Protein AF-A0A7Y2H083-F1 (afdb_monomer_lite)

Secondary structure (DSSP, 8-state):
-EEETTEEE----HHHHHHHHHHH---HHHHHHHHT-SBHHHHHHHHHHS-TTT--HHHHHHHHTT--STTHHHHHHSTT-TGGGSTTHHHHHHHHHT-S-HHHHHHHHHHHHHHHH--STTS--HHHHHHHHHHHHHHGGGS-HHHHHHHHHHHHHHHTT-HHHHHHHHHHHHHH--B---TTS-SPPB-HHHHHTSHHHHHHHT-

Foldseek 3Di:
DDQFQNADEPPDDPVVLLVVLVVVAADQVLLVVLCPHSYPSSPLSSQARYALAPDDPVNVVVVLVVQTGDCSLLSNQADPTSLLVHPCLLVQLVVQCPDPDLSSLLSSLSSLLSLLPDPDPPRDDLVSLLVLLVVCLVPLVPDDLSSNVSSLSSLLSQLLRAVVSLVSSLVSLVVNAFRDDDPVPPDGTHRSNCSSPPPVNCVVHVD

Radius of gyration: 17.28 Å; chains: 1; bounding box: 43×43×46 Å

Structure (mmCIF, N/CA/C/O backbone):
data_AF-A0A7Y2H083-F1
#
_entry.id   AF-A0A7Y2H083-F1
#
loop_
_atom_site.group_PDB
_atom_site.id
_atom_site.type_symbol
_atom_site.label_atom_id
_atom_site.label_alt_id
_atom_site.label_comp_id
_atom_site.label_asym_id
_atom_site.label_entity_id
_atom_site.label_seq_id
_atom_site.pdbx_PDB_ins_code
_atom_site.Cartn_x
_atom_site.Cartn_y
_atom_site.Cartn_z
_atom_site.occupancy
_atom_site.B_iso_or_equiv
_atom_site.auth_seq_id
_atom_site.auth_comp_id
_atom_site.auth_asym_id
_atom_site.auth_atom_id
_atom_site.pdbx_PDB_model_num
ATOM 1 N N . ALA A 1 1 ? 12.682 -22.091 -12.312 1.00 52.06 1 ALA A N 1
ATOM 2 C CA . ALA A 1 1 ? 11.874 -20.860 -12.257 1.00 52.06 1 ALA A CA 1
ATOM 3 C C . ALA A 1 1 ? 10.420 -21.269 -12.112 1.00 52.06 1 ALA A C 1
ATOM 5 O O . ALA A 1 1 ? 9.920 -21.982 -12.976 1.00 52.06 1 ALA A O 1
ATOM 6 N N . GLU A 1 2 ? 9.774 -20.899 -11.012 1.00 50.75 2 GLU A N 1
ATOM 7 C CA . GLU A 1 2 ? 8.329 -21.089 -10.845 1.00 50.75 2 GLU A CA 1
ATOM 8 C C . GLU A 1 2 ? 7.586 -20.007 -11.639 1.00 50.75 2 GLU A C 1
ATOM 10 O O . GLU A 1 2 ? 8.061 -18.872 -11.730 1.00 50.75 2 GLU A O 1
ATOM 15 N N . LYS A 1 3 ? 6.448 -20.362 -12.249 1.00 49.84 3 LYS A N 1
ATOM 16 C CA . LYS A 1 3 ? 5.589 -19.408 -12.959 1.00 49.84 3 LYS A CA 1
ATOM 17 C C . LYS A 1 3 ? 4.655 -18.749 -11.951 1.00 49.84 3 LYS A C 1
ATOM 19 O O . LYS A 1 3 ? 3.625 -19.314 -11.602 1.00 49.84 3 LYS A O 1
ATOM 24 N N . SER A 1 4 ? 4.998 -17.548 -11.504 1.00 57.41 4 SER A N 1
ATOM 25 C CA . SER A 1 4 ? 4.105 -16.726 -10.687 1.00 57.41 4 SER A CA 1
ATOM 26 C C . SER A 1 4 ? 3.358 -15.766 -11.606 1.00 57.41 4 SER A C 1
ATOM 28 O O . SER A 1 4 ? 3.961 -14.843 -12.145 1.00 57.41 4 SER A O 1
ATOM 30 N N . GLY A 1 5 ? 2.075 -16.027 -11.874 1.00 66.06 5 GLY A N 1
ATOM 31 C CA . GLY A 1 5 ? 1.263 -15.169 -12.752 1.00 66.06 5 GLY A CA 1
ATOM 32 C C . GLY A 1 5 ? 1.817 -14.993 -14.175 1.00 66.06 5 GLY A C 1
ATOM 33 O O . GLY A 1 5 ? 1.575 -13.967 -14.794 1.00 66.06 5 GLY A O 1
ATOM 34 N N . GLY A 1 6 ? 2.587 -15.966 -14.678 1.00 81.19 6 GLY A N 1
ATOM 35 C CA . GLY A 1 6 ? 3.221 -15.912 -16.003 1.00 81.19 6 GLY A CA 1
ATOM 36 C C . GLY A 1 6 ? 4.659 -15.377 -16.026 1.00 81.19 6 GLY A C 1
ATOM 37 O O . GLY A 1 6 ? 5.315 -15.503 -17.055 1.00 81.19 6 GLY A O 1
ATOM 38 N N . LEU A 1 7 ? 5.185 -14.866 -14.907 1.00 89.38 7 LEU A N 1
ATOM 39 C CA . LEU A 1 7 ? 6.564 -14.374 -14.798 1.00 89.38 7 LEU A CA 1
ATOM 40 C C . LEU A 1 7 ? 7.539 -15.478 -14.376 1.00 89.38 7 LEU A C 1
ATOM 42 O O . LEU A 1 7 ? 7.196 -16.358 -13.579 1.00 89.38 7 LEU A O 1
ATOM 46 N N . ARG A 1 8 ? 8.785 -15.399 -14.860 1.00 92.19 8 ARG A N 1
ATOM 47 C CA . ARG A 1 8 ? 9.905 -16.198 -14.345 1.00 92.19 8 ARG A CA 1
ATOM 48 C C . ARG A 1 8 ? 10.346 -15.627 -12.998 1.00 92.19 8 ARG A C 1
ATOM 50 O O . ARG A 1 8 ? 10.582 -14.430 -12.890 1.00 92.19 8 ARG A O 1
ATOM 57 N N . SER A 1 9 ? 10.499 -16.473 -11.982 1.00 92.75 9 SER A N 1
ATOM 58 C CA . SER A 1 9 ? 11.045 -16.061 -10.680 1.00 92.75 9 SER A CA 1
ATOM 59 C C . SER A 1 9 ? 12.254 -16.899 -10.267 1.00 92.75 9 SER A C 1
ATOM 61 O O . SER A 1 9 ? 12.323 -18.106 -10.538 1.00 92.75 9 SER A O 1
ATOM 63 N N . TYR A 1 10 ? 13.197 -16.232 -9.597 1.00 93.31 10 TYR A N 1
ATOM 64 C CA . TYR A 1 10 ? 14.392 -16.816 -8.979 1.00 93.31 10 TYR A CA 1
ATOM 65 C C . TYR A 1 10 ? 14.279 -16.953 -7.450 1.00 93.31 10 TYR A C 1
ATOM 67 O O . TYR A 1 10 ? 15.239 -17.366 -6.803 1.00 93.31 10 TYR A O 1
ATOM 75 N N . GLY A 1 11 ? 13.130 -16.609 -6.856 1.00 91.81 11 GLY A N 1
ATOM 76 C CA . GLY A 1 11 ? 12.864 -16.807 -5.428 1.00 91.81 11 GLY A CA 1
ATOM 77 C C . GLY A 1 11 ? 13.654 -15.875 -4.503 1.00 91.81 11 GLY A C 1
ATOM 78 O O . GLY A 1 11 ? 13.945 -16.225 -3.357 1.00 91.81 11 GLY A O 1
ATOM 79 N N . ILE A 1 12 ? 14.041 -14.684 -4.974 1.00 94.12 12 ILE A N 1
ATOM 80 C CA . ILE A 1 12 ? 14.815 -13.738 -4.158 1.00 94.12 12 ILE A CA 1
ATOM 81 C C . ILE A 1 12 ? 13.863 -12.908 -3.292 1.00 94.12 12 ILE A C 1
ATOM 83 O O . ILE A 1 12 ? 13.061 -12.121 -3.787 1.00 94.12 12 ILE A O 1
ATOM 87 N N . GLY A 1 13 ? 13.990 -13.036 -1.970 1.00 93.12 13 GLY A N 1
ATOM 88 C CA . GLY A 1 13 ? 13.147 -12.302 -1.024 1.00 93.12 13 GLY A CA 1
ATOM 89 C C . GLY A 1 13 ? 13.305 -10.775 -1.091 1.00 93.12 13 GLY A C 1
ATOM 90 O O . GLY A 1 13 ? 14.408 -10.248 -1.282 1.00 93.12 13 GLY A O 1
ATOM 91 N N . LEU A 1 14 ? 12.204 -10.057 -0.829 1.00 93.81 14 LEU A N 1
ATOM 92 C CA . LEU A 1 14 ? 12.107 -8.591 -0.914 1.00 93.81 14 LEU A CA 1
ATOM 93 C C . LEU A 1 14 ? 13.187 -7.854 -0.105 1.00 93.81 14 LEU A C 1
ATOM 95 O O . LEU A 1 14 ? 13.684 -6.819 -0.540 1.00 93.81 14 LEU A O 1
ATOM 99 N N . THR A 1 15 ? 13.606 -8.387 1.047 1.00 95.00 15 THR A N 1
ATOM 100 C CA . THR A 1 15 ? 14.684 -7.798 1.862 1.00 95.00 15 THR A CA 1
ATOM 101 C C . THR A 1 15 ? 16.010 -7.715 1.099 1.00 95.00 15 THR A C 1
ATOM 103 O O . THR A 1 15 ? 16.682 -6.682 1.143 1.00 95.00 15 THR A O 1
ATOM 106 N N . LYS A 1 16 ? 16.377 -8.772 0.357 1.00 96.75 16 LYS A N 1
ATOM 107 C CA . LYS A 1 16 ? 17.594 -8.789 -0.471 1.00 96.75 16 LYS A CA 1
ATOM 108 C C . LYS A 1 16 ? 17.447 -7.851 -1.669 1.00 96.75 16 LYS A C 1
ATOM 110 O O . LYS A 1 16 ? 18.353 -7.061 -1.923 1.00 96.75 16 LYS A O 1
ATOM 115 N N . LEU A 1 17 ? 16.288 -7.870 -2.334 1.00 96.25 17 LEU A N 1
ATOM 116 C CA . LEU A 1 17 ? 15.994 -6.979 -3.463 1.00 96.25 17 LEU A CA 1
ATOM 117 C C . LEU A 1 17 ? 16.056 -5.503 -3.060 1.00 96.25 17 LEU A C 1
ATOM 119 O O . LEU A 1 17 ? 16.687 -4.714 -3.748 1.00 96.25 17 LEU A O 1
ATOM 123 N N . ARG A 1 18 ? 15.503 -5.126 -1.901 1.00 95.38 18 ARG A N 1
ATOM 124 C CA . ARG A 1 18 ? 15.607 -3.760 -1.361 1.00 95.38 18 ARG A CA 1
ATOM 125 C C . ARG A 1 18 ? 17.048 -3.351 -1.078 1.00 95.38 18 ARG A C 1
ATOM 127 O O . ARG A 1 18 ? 17.419 -2.211 -1.349 1.00 95.38 18 ARG A O 1
ATOM 134 N N . LYS A 1 19 ? 17.864 -4.254 -0.522 1.00 96.38 19 LYS A N 1
ATOM 135 C CA . LYS A 1 19 ? 19.290 -3.983 -0.280 1.00 96.38 19 LYS A CA 1
ATOM 136 C C . LYS A 1 19 ? 20.029 -3.730 -1.597 1.00 96.38 19 LYS A C 1
ATOM 138 O O . LYS A 1 19 ? 20.822 -2.798 -1.661 1.00 96.38 19 LYS A O 1
ATOM 143 N N . PHE A 1 20 ? 19.734 -4.514 -2.629 1.00 96.81 20 PHE A N 1
ATOM 144 C CA . PHE A 1 20 ? 20.319 -4.354 -3.958 1.00 96.81 20 PHE A CA 1
ATOM 145 C C . PHE A 1 20 ? 19.814 -3.096 -4.689 1.00 96.81 20 PHE A C 1
ATOM 147 O O . PHE A 1 20 ? 20.606 -2.310 -5.195 1.00 96.81 20 PHE A O 1
ATOM 154 N N . ALA A 1 21 ? 18.510 -2.817 -4.663 1.00 96.44 21 ALA A N 1
ATOM 155 C CA . ALA A 1 21 ? 17.941 -1.598 -5.242 1.00 96.44 21 ALA A CA 1
ATOM 156 C C . ALA A 1 21 ? 18.570 -0.325 -4.641 1.00 96.44 21 ALA A C 1
ATOM 158 O O . ALA A 1 21 ? 18.844 0.641 -5.350 1.00 96.44 21 ALA A O 1
ATOM 159 N N . LYS A 1 22 ? 18.903 -0.337 -3.342 1.00 95.31 22 LYS A N 1
ATOM 160 C CA . LYS A 1 22 ? 19.623 0.774 -2.697 1.00 95.31 22 LYS A CA 1
ATOM 161 C C . LYS A 1 22 ? 21.011 1.037 -3.290 1.00 95.31 22 LYS A C 1
ATOM 163 O O . LYS A 1 22 ? 21.413 2.197 -3.308 1.00 95.31 22 LYS A O 1
ATOM 168 N N . SER A 1 23 ? 21.738 0.017 -3.762 1.00 96.81 23 SER A N 1
ATOM 169 C CA . SER A 1 23 ? 23.040 0.236 -4.414 1.00 96.81 23 SER A CA 1
ATOM 170 C C . SER A 1 23 ? 22.906 0.807 -5.826 1.00 96.81 23 SER A C 1
ATOM 172 O O . SER A 1 23 ? 23.792 1.541 -6.249 1.00 96.81 23 SER A O 1
ATOM 174 N N . ILE A 1 24 ? 21.797 0.526 -6.520 1.00 96.31 24 ILE A N 1
ATOM 175 C CA . ILE A 1 24 ? 21.464 1.120 -7.828 1.00 96.31 24 ILE A CA 1
ATOM 176 C C . ILE A 1 24 ? 21.088 2.602 -7.678 1.00 96.31 24 ILE A C 1
ATOM 178 O O . ILE A 1 24 ? 21.441 3.421 -8.521 1.00 96.31 24 ILE A O 1
ATOM 182 N N . LYS A 1 25 ? 20.432 2.956 -6.563 1.00 94.25 25 LYS A N 1
ATOM 183 C CA . LYS A 1 25 ? 19.795 4.263 -6.329 1.00 94.25 25 LYS A CA 1
ATOM 184 C C . LYS A 1 25 ? 18.636 4.487 -7.307 1.00 94.25 25 LYS A C 1
ATOM 186 O O . LYS A 1 25 ? 18.013 3.536 -7.762 1.00 94.25 25 LYS A O 1
ATOM 191 N N . ARG A 1 26 ? 18.276 5.751 -7.524 1.00 96.75 26 ARG A N 1
ATOM 192 C CA . ARG A 1 26 ? 17.144 6.150 -8.349 1.00 96.75 26 ARG A CA 1
ATOM 193 C C . ARG A 1 26 ? 17.568 6.302 -9.804 1.00 96.75 26 ARG A C 1
ATOM 195 O O . ARG A 1 26 ? 18.438 7.121 -10.085 1.00 96.75 26 ARG A O 1
ATOM 202 N N . ASP A 1 27 ? 16.910 5.573 -10.694 1.00 97.75 27 ASP A N 1
ATOM 203 C CA . ASP A 1 27 ? 17.120 5.615 -12.136 1.00 97.75 27 ASP A CA 1
ATOM 204 C C . ASP A 1 27 ? 15.809 5.280 -12.868 1.00 97.75 27 ASP A C 1
ATOM 206 O O . ASP A 1 27 ? 15.392 4.124 -12.967 1.00 97.75 27 ASP A O 1
ATOM 210 N N . ALA A 1 28 ? 15.147 6.317 -13.390 1.00 96.88 28 ALA A N 1
ATOM 211 C CA . ALA A 1 28 ? 13.882 6.173 -14.106 1.00 96.88 28 ALA A CA 1
ATOM 212 C C . ALA A 1 28 ? 14.034 5.449 -15.452 1.00 96.88 28 ALA A C 1
ATOM 214 O O . ALA A 1 28 ? 13.084 4.810 -15.903 1.00 96.88 28 ALA A O 1
ATOM 215 N N . LYS A 1 29 ? 15.196 5.559 -16.115 1.00 97.25 29 LYS A N 1
ATOM 216 C CA . LYS A 1 29 ? 15.440 4.856 -17.380 1.00 97.25 29 LYS A CA 1
ATOM 217 C C . LYS A 1 29 ? 15.595 3.369 -17.109 1.00 97.25 29 LYS A C 1
ATOM 219 O O . LYS A 1 29 ? 14.878 2.579 -17.711 1.00 97.25 29 LYS A O 1
ATOM 224 N N . LEU A 1 30 ? 16.457 3.014 -16.162 1.00 98.00 30 LEU A N 1
ATOM 225 C CA . LEU A 1 30 ? 16.644 1.627 -15.759 1.00 98.00 30 LEU A CA 1
ATOM 226 C C . LEU A 1 30 ? 15.340 1.010 -15.250 1.00 98.00 30 LEU A C 1
ATOM 228 O O . LEU A 1 30 ? 15.041 -0.121 -15.604 1.00 98.00 30 LEU A O 1
ATOM 232 N N . ALA A 1 31 ? 14.542 1.735 -14.461 1.00 97.88 31 ALA A N 1
ATOM 233 C CA . ALA A 1 31 ? 13.250 1.226 -14.007 1.00 97.88 31 ALA A CA 1
ATOM 234 C C . ALA A 1 31 ? 12.340 0.826 -15.178 1.00 97.88 31 ALA A C 1
ATOM 236 O O . ALA A 1 31 ? 11.774 -0.262 -15.160 1.00 97.88 31 ALA A O 1
ATOM 237 N N . ARG A 1 32 ? 12.252 1.653 -16.230 1.00 96.25 32 ARG A N 1
ATOM 238 C CA . ARG A 1 32 ? 11.491 1.305 -17.442 1.00 96.25 32 ARG A CA 1
ATOM 239 C C . ARG A 1 32 ? 12.044 0.048 -18.109 1.00 96.25 32 ARG A C 1
ATOM 241 O O . ARG A 1 32 ? 11.285 -0.888 -18.323 1.00 96.25 32 ARG A O 1
ATOM 248 N N . ASP A 1 33 ? 13.357 0.000 -18.328 1.00 97.38 33 ASP A N 1
ATOM 249 C CA . ASP A 1 33 ? 14.013 -1.143 -18.972 1.00 97.38 33 ASP A CA 1
ATOM 250 C C . ASP A 1 33 ? 13.802 -2.447 -18.161 1.00 97.38 33 ASP A C 1
ATOM 252 O O . ASP A 1 33 ? 13.595 -3.521 -18.723 1.00 97.38 33 ASP A O 1
ATOM 256 N N . LEU A 1 34 ? 13.810 -2.367 -16.823 1.00 97.50 34 LEU A N 1
ATOM 257 C CA . LEU A 1 34 ? 13.560 -3.503 -15.929 1.00 97.50 34 LEU A CA 1
ATOM 258 C C . LEU A 1 34 ? 12.085 -3.915 -15.874 1.00 97.50 34 LEU A C 1
ATOM 260 O O . LEU A 1 34 ? 11.795 -5.097 -15.671 1.00 97.50 34 LEU A O 1
ATOM 264 N N . TRP A 1 35 ? 11.154 -2.970 -16.019 1.00 96.88 35 TRP A N 1
ATOM 265 C CA . TRP A 1 35 ? 9.723 -3.262 -16.003 1.00 96.88 35 TRP A CA 1
ATOM 266 C C . TRP A 1 35 ? 9.307 -4.149 -17.176 1.00 96.88 35 TRP A C 1
ATOM 268 O O . TRP A 1 35 ? 8.459 -5.019 -16.994 1.00 96.88 35 TRP A O 1
ATOM 278 N N . ASP A 1 36 ? 9.937 -3.992 -18.339 1.00 94.81 36 ASP A N 1
ATOM 279 C CA . ASP A 1 36 ? 9.642 -4.785 -19.540 1.00 94.81 36 ASP A CA 1
ATOM 280 C C . ASP A 1 36 ? 10.170 -6.229 -19.460 1.00 94.81 36 ASP A C 1
ATOM 282 O O . ASP A 1 36 ? 9.862 -7.068 -20.307 1.00 94.81 36 ASP A O 1
ATOM 286 N N . SER A 1 37 ? 10.931 -6.559 -18.413 1.00 94.25 37 SER A N 1
ATOM 287 C CA . SER A 1 37 ? 11.397 -7.918 -18.160 1.00 94.25 37 SER A CA 1
ATOM 288 C C . SER A 1 37 ? 10.247 -8.870 -17.806 1.00 94.25 37 SER A C 1
ATOM 290 O O . SER A 1 37 ? 9.323 -8.537 -17.061 1.00 94.25 37 SER A O 1
ATOM 292 N N . ASP A 1 38 ? 10.367 -10.119 -18.255 1.00 92.44 38 ASP A N 1
ATOM 293 C CA . ASP A 1 38 ? 9.519 -11.242 -17.846 1.00 92.44 38 ASP A CA 1
ATOM 294 C C . ASP A 1 38 ? 9.965 -11.881 -16.513 1.00 92.44 38 ASP A C 1
ATOM 296 O O . ASP A 1 38 ? 9.430 -12.914 -16.102 1.00 92.44 38 ASP A O 1
ATOM 300 N N . VAL A 1 39 ? 10.948 -11.279 -15.828 1.00 94.12 39 VAL A N 1
ATOM 301 C CA . VAL A 1 39 ? 11.467 -11.729 -14.533 1.00 94.12 39 VAL A CA 1
ATOM 302 C C . VAL A 1 39 ? 10.817 -10.947 -13.388 1.00 94.12 39 VAL A C 1
ATOM 304 O O . VAL A 1 39 ? 10.945 -9.726 -13.294 1.00 94.12 39 VAL A O 1
ATOM 307 N N . TYR A 1 40 ? 10.180 -11.663 -12.458 1.00 94.44 40 TYR A N 1
ATOM 308 C CA . TYR A 1 40 ? 9.488 -11.094 -11.296 1.00 94.44 40 TYR A CA 1
ATOM 309 C C . TYR A 1 40 ? 10.393 -10.172 -10.469 1.00 94.44 40 TYR A C 1
ATOM 311 O O . TYR A 1 40 ? 10.023 -9.039 -10.164 1.00 94.44 40 TYR A O 1
ATOM 319 N N . GLU A 1 41 ? 11.609 -10.619 -10.146 1.00 95.19 41 GLU A N 1
ATOM 320 C CA . GLU A 1 41 ? 12.555 -9.824 -9.361 1.00 95.19 41 GLU A CA 1
ATOM 321 C C . GLU A 1 41 ? 12.965 -8.520 -10.067 1.00 95.19 41 GLU A C 1
ATOM 323 O O . GLU A 1 41 ? 13.201 -7.520 -9.388 1.00 95.19 41 GLU A O 1
ATOM 328 N N . MET A 1 42 ? 13.002 -8.496 -11.406 1.00 96.44 42 MET A N 1
ATOM 329 C CA . MET A 1 42 ? 13.323 -7.287 -12.178 1.00 96.44 42 MET A CA 1
ATOM 330 C C . MET A 1 42 ? 12.188 -6.270 -12.112 1.00 96.44 42 MET A C 1
ATOM 332 O O . MET A 1 42 ? 12.445 -5.098 -11.836 1.00 96.44 42 MET A O 1
ATOM 336 N N . LYS A 1 43 ? 10.930 -6.718 -12.226 1.00 96.06 43 LYS A N 1
ATOM 337 C CA . LYS A 1 43 ? 9.766 -5.849 -11.993 1.00 96.06 43 LYS A CA 1
ATOM 338 C C . LYS A 1 43 ? 9.756 -5.290 -10.570 1.00 96.06 43 LYS A C 1
ATOM 340 O O . LYS A 1 43 ? 9.514 -4.102 -10.387 1.00 96.06 43 LYS A O 1
ATOM 345 N N . ILE A 1 44 ? 10.096 -6.094 -9.559 1.00 96.50 44 ILE A N 1
ATOM 346 C CA . ILE A 1 44 ? 10.223 -5.598 -8.179 1.00 96.50 44 ILE A CA 1
ATOM 347 C C . ILE A 1 44 ? 11.321 -4.536 -8.064 1.00 96.50 44 ILE A C 1
ATOM 349 O O . ILE A 1 44 ? 11.087 -3.493 -7.459 1.00 96.50 44 ILE A O 1
ATOM 353 N N . ILE A 1 45 ? 12.506 -4.761 -8.642 1.00 97.44 45 ILE A N 1
ATOM 354 C CA . ILE A 1 45 ? 13.590 -3.768 -8.604 1.00 97.44 45 ILE A CA 1
ATOM 355 C C . ILE A 1 45 ? 13.167 -2.483 -9.319 1.00 97.44 45 ILE A C 1
ATOM 357 O O . ILE A 1 45 ? 13.382 -1.414 -8.753 1.00 97.44 45 ILE A O 1
ATOM 361 N N . SER A 1 46 ? 12.502 -2.574 -10.478 1.00 97.69 46 SER A N 1
ATOM 362 C CA . SER A 1 46 ? 11.931 -1.419 -11.188 1.00 97.69 46 SER A CA 1
ATOM 363 C C . SER A 1 46 ? 11.129 -0.520 -10.242 1.00 97.69 46 SER A C 1
ATOM 365 O O . SER A 1 46 ? 11.411 0.670 -10.123 1.00 97.69 46 SER A O 1
ATOM 367 N N . LEU A 1 47 ? 10.196 -1.099 -9.481 1.00 97.12 47 LEU A N 1
ATOM 368 C CA . LEU A 1 47 ? 9.335 -0.361 -8.545 1.00 97.12 47 LEU A CA 1
ATOM 369 C C . LEU A 1 47 ? 10.083 0.321 -7.395 1.00 97.12 47 LEU A C 1
ATOM 371 O O . LEU A 1 47 ? 9.559 1.254 -6.785 1.00 97.12 47 LEU A O 1
ATOM 375 N N . LEU A 1 48 ? 11.285 -0.157 -7.075 1.00 97.12 48 LEU A N 1
ATOM 376 C CA . LEU A 1 48 ? 12.112 0.350 -5.982 1.00 97.12 48 LEU A CA 1
ATOM 377 C C . LEU A 1 48 ? 13.124 1.412 -6.440 1.00 97.12 48 LEU A C 1
ATOM 379 O O . LEU A 1 48 ? 13.553 2.216 -5.610 1.00 97.12 48 LEU A O 1
ATOM 383 N N . VAL A 1 49 ? 13.523 1.400 -7.718 1.00 97.62 49 VAL A N 1
ATOM 384 C CA . VAL A 1 49 ? 14.560 2.294 -8.272 1.00 97.62 49 VAL A CA 1
ATOM 385 C C . VAL A 1 49 ? 13.996 3.425 -9.131 1.00 97.62 49 VAL A C 1
ATOM 387 O O . VAL A 1 49 ? 14.727 4.352 -9.458 1.00 97.62 49 VAL A O 1
ATOM 390 N N . ASP A 1 50 ? 12.714 3.403 -9.486 1.00 97.69 50 ASP A N 1
ATOM 391 C CA . ASP A 1 50 ? 12.123 4.454 -10.321 1.00 97.69 50 ASP A CA 1
ATOM 392 C C . ASP A 1 50 ? 12.105 5.838 -9.626 1.00 97.69 50 ASP A C 1
ATOM 394 O O . ASP A 1 50 ? 12.277 5.968 -8.406 1.00 97.69 50 ASP A O 1
ATOM 398 N N . ASP A 1 51 ? 11.887 6.904 -10.396 1.00 97.25 51 ASP A N 1
ATOM 399 C CA . ASP A 1 51 ? 11.835 8.274 -9.890 1.00 97.25 51 ASP A CA 1
ATOM 400 C C . ASP A 1 51 ? 10.391 8.767 -9.699 1.00 97.25 51 ASP A C 1
ATOM 402 O O . ASP A 1 51 ? 9.686 8.984 -10.686 1.00 97.25 51 ASP A O 1
ATOM 406 N N . PRO A 1 52 ? 9.945 9.041 -8.456 1.00 96.56 52 PRO A N 1
ATOM 407 C CA . PRO A 1 52 ? 8.597 9.542 -8.204 1.00 96.56 52 PRO A CA 1
ATOM 408 C C . PRO A 1 52 ? 8.323 10.914 -8.827 1.00 96.56 52 PRO A C 1
ATOM 410 O O . PRO A 1 52 ? 7.159 11.270 -8.981 1.00 96.56 52 PRO A O 1
ATOM 413 N N . LYS A 1 53 ? 9.357 11.697 -9.167 1.00 96.12 53 LYS A N 1
ATOM 414 C CA . LYS A 1 53 ? 9.194 13.014 -9.802 1.00 96.12 53 LYS A CA 1
ATOM 415 C C . LYS A 1 53 ? 8.876 12.926 -11.292 1.00 96.12 53 LYS A C 1
ATOM 417 O O . LYS A 1 53 ? 8.288 13.857 -11.825 1.00 96.12 53 LYS A O 1
ATOM 422 N N . THR A 1 54 ? 9.297 11.848 -11.953 1.00 96.81 54 THR A N 1
ATOM 423 C CA . THR A 1 54 ? 9.083 11.643 -13.396 1.00 96.81 54 THR A CA 1
ATOM 424 C C . THR A 1 54 ? 8.086 10.524 -13.688 1.00 96.81 54 THR A C 1
ATOM 426 O O . THR A 1 54 ? 7.690 10.336 -14.834 1.00 96.81 54 THR A O 1
ATOM 429 N N . PHE A 1 55 ? 7.652 9.789 -12.660 1.00 97.31 55 PHE A N 1
ATOM 430 C CA . PHE A 1 55 ? 6.539 8.856 -12.762 1.00 97.31 55 PHE A CA 1
ATOM 431 C C . PHE A 1 55 ? 5.258 9.597 -13.115 1.00 97.31 55 PHE A C 1
ATOM 433 O O . PHE A 1 55 ? 5.003 10.657 -12.562 1.00 97.31 55 PHE A O 1
ATOM 440 N N . THR A 1 56 ? 4.466 9.038 -14.028 1.00 97.56 56 THR A N 1
ATOM 441 C CA . THR A 1 56 ? 3.221 9.650 -14.500 1.00 97.56 56 THR A CA 1
ATOM 442 C C . THR A 1 56 ? 2.018 8.767 -14.192 1.00 97.56 56 THR A C 1
ATOM 444 O O . THR A 1 56 ? 2.155 7.566 -13.930 1.00 97.56 56 THR A O 1
ATOM 447 N N . ILE A 1 57 ? 0.828 9.363 -14.230 1.00 97.56 57 ILE A N 1
ATOM 448 C CA . ILE A 1 57 ? -0.435 8.647 -14.035 1.00 97.56 57 ILE A CA 1
ATOM 449 C C . ILE A 1 57 ? -0.650 7.630 -15.160 1.00 97.56 57 ILE A C 1
ATOM 451 O O . ILE A 1 57 ? -1.051 6.506 -14.887 1.00 97.56 57 ILE A O 1
ATOM 455 N N . GLU A 1 58 ? -0.317 7.968 -16.405 1.00 97.69 58 GLU A N 1
ATOM 456 C CA . GLU A 1 58 ? -0.452 7.071 -17.562 1.00 97.69 58 GLU A CA 1
ATOM 457 C C . GLU A 1 58 ? 0.405 5.816 -17.376 1.00 97.69 58 GLU A C 1
ATOM 459 O O . GLU A 1 58 ? -0.030 4.700 -17.670 1.00 97.69 58 GLU A O 1
ATOM 464 N N . ARG A 1 59 ? 1.611 5.984 -16.815 1.00 96.12 59 ARG A N 1
ATOM 465 C CA . ARG A 1 59 ? 2.465 4.853 -16.459 1.00 96.12 59 ARG A CA 1
ATOM 466 C C . ARG A 1 59 ? 1.849 4.030 -15.332 1.00 96.12 59 ARG A C 1
ATOM 468 O O . ARG A 1 59 ? 1.863 2.810 -15.426 1.00 96.12 59 ARG A O 1
ATOM 475 N N . ALA A 1 60 ? 1.280 4.659 -14.303 1.00 97.94 60 ALA A N 1
ATOM 476 C CA . ALA A 1 60 ? 0.596 3.934 -13.229 1.00 97.94 60 ALA A CA 1
ATOM 477 C C . ALA A 1 60 ? -0.587 3.109 -13.765 1.00 97.94 60 ALA A C 1
ATOM 479 O O . ALA A 1 60 ? -0.712 1.935 -13.427 1.00 97.94 60 ALA A O 1
ATOM 480 N N . GLU A 1 61 ? -1.407 3.700 -14.637 1.00 97.94 61 GLU A N 1
ATOM 481 C CA . GLU A 1 61 ? -2.551 3.038 -15.276 1.00 97.94 61 GLU A CA 1
ATOM 482 C C . GLU A 1 61 ? -2.126 1.919 -16.231 1.00 97.94 61 GLU A C 1
ATOM 484 O O . GLU A 1 61 ? -2.816 0.915 -16.343 1.00 97.94 61 GLU A O 1
ATOM 489 N N . THR A 1 62 ? -0.967 2.038 -16.880 1.00 96.69 62 THR A N 1
ATOM 490 C CA . THR A 1 62 ? -0.419 0.942 -17.693 1.00 96.69 62 THR A CA 1
ATOM 491 C C . THR A 1 62 ? 0.104 -0.193 -16.812 1.00 96.69 62 THR A C 1
ATOM 493 O O . THR A 1 62 ? -0.121 -1.366 -17.097 1.00 96.69 62 THR A O 1
ATOM 496 N N . GLN A 1 63 ? 0.819 0.136 -15.732 1.00 97.00 63 GLN A N 1
ATOM 497 C CA . GLN A 1 63 ? 1.458 -0.858 -14.871 1.00 97.00 63 GLN A CA 1
ATOM 498 C C . GLN A 1 63 ? 0.458 -1.620 -14.000 1.00 97.00 63 GLN A C 1
ATOM 500 O O . GLN A 1 63 ? 0.675 -2.806 -13.760 1.00 97.00 63 GLN A O 1
ATOM 505 N N . VAL A 1 64 ? -0.636 -0.981 -13.562 1.00 96.88 64 VAL A N 1
ATOM 506 C CA . VAL A 1 64 ? -1.656 -1.632 -12.722 1.00 96.88 64 VAL A CA 1
ATOM 507 C C . VAL A 1 64 ? -2.337 -2.807 -13.434 1.00 96.88 64 VAL A C 1
ATOM 509 O O . VAL A 1 64 ? -2.657 -3.805 -12.794 1.00 96.88 64 VAL A O 1
ATOM 512 N N . GLU A 1 65 ? -2.444 -2.749 -14.765 1.00 94.75 65 GLU A N 1
ATOM 513 C CA . GLU A 1 65 ? -2.965 -3.842 -15.601 1.00 94.75 65 GLU A CA 1
ATOM 514 C C . GLU A 1 65 ? -2.024 -5.050 -15.682 1.00 94.75 65 GLU A C 1
ATOM 516 O O . GLU A 1 65 ? -2.432 -6.126 -16.101 1.00 94.75 65 GLU A O 1
ATOM 521 N N . GLN A 1 66 ? -0.756 -4.891 -15.290 1.00 93.75 66 GLN A N 1
ATOM 522 C CA . GLN A 1 66 ? 0.298 -5.897 -15.455 1.00 93.75 66 GLN A CA 1
ATOM 523 C C . GLN A 1 66 ? 0.723 -6.541 -14.128 1.00 93.75 66 GLN A C 1
ATOM 525 O O . GLN A 1 66 ? 1.745 -7.230 -14.063 1.00 93.75 66 GLN A O 1
ATOM 530 N N . LEU A 1 67 ? -0.031 -6.312 -13.049 1.00 92.19 67 LEU A N 1
ATOM 531 C CA . LEU A 1 67 ? 0.278 -6.794 -11.698 1.00 92.19 67 LEU A CA 1
ATOM 532 C C . LEU A 1 67 ? -0.106 -8.267 -11.512 1.00 92.19 67 LEU A C 1
ATOM 534 O O . LEU A 1 67 ? -0.828 -8.639 -10.588 1.00 92.19 67 LEU A O 1
ATOM 538 N N . HIS A 1 68 ? 0.382 -9.125 -12.403 1.00 80.12 68 HIS A N 1
ATOM 539 C CA . HIS A 1 68 ? 0.141 -10.558 -12.345 1.00 80.12 68 HIS A CA 1
ATOM 540 C C . HIS A 1 68 ? 1.253 -11.257 -11.554 1.00 80.12 68 HIS A C 1
ATOM 542 O O . HIS A 1 68 ? 2.434 -11.143 -11.876 1.00 80.12 68 HIS A O 1
ATOM 548 N N . GLY A 1 69 ? 0.861 -12.027 -10.537 1.00 73.12 69 GLY A N 1
ATOM 549 C CA . GLY A 1 69 ? 1.756 -12.940 -9.825 1.00 73.12 69 GLY A CA 1
ATOM 550 C C . GLY A 1 69 ? 2.350 -12.403 -8.520 1.00 73.12 69 GLY A C 1
ATOM 551 O O . GLY A 1 69 ? 2.784 -11.256 -8.400 1.00 73.12 69 GLY A O 1
ATOM 552 N N . GLY A 1 70 ? 2.421 -13.300 -7.535 1.00 81.31 70 GLY A N 1
ATOM 553 C CA . GLY A 1 70 ? 3.111 -13.092 -6.266 1.00 81.31 70 GLY A CA 1
ATOM 554 C C . GLY A 1 70 ? 2.614 -11.862 -5.511 1.00 81.31 70 GLY A C 1
ATOM 555 O O . GLY A 1 70 ? 1.419 -11.600 -5.434 1.00 81.31 70 GLY A O 1
ATOM 556 N N . TYR A 1 71 ? 3.560 -11.099 -4.967 1.00 88.00 71 TYR A N 1
ATOM 557 C CA . TYR A 1 71 ? 3.302 -9.871 -4.213 1.00 88.00 71 TYR A CA 1
ATOM 558 C C . TYR A 1 71 ? 3.585 -8.611 -5.043 1.00 88.00 71 TYR A C 1
ATOM 560 O O . TYR A 1 71 ? 3.823 -7.547 -4.471 1.00 88.00 71 TYR A O 1
ATOM 568 N N . LEU A 1 72 ? 3.584 -8.705 -6.381 1.00 92.75 72 LEU A N 1
ATOM 569 C CA . LEU A 1 72 ? 3.920 -7.570 -7.246 1.00 92.75 72 LEU A CA 1
ATOM 570 C C . LEU A 1 72 ? 2.964 -6.393 -7.019 1.00 92.75 72 LEU A C 1
ATOM 572 O O . LEU A 1 72 ? 3.413 -5.268 -6.826 1.00 92.75 72 LEU A O 1
ATOM 576 N N . GLU A 1 73 ? 1.662 -6.673 -6.935 1.00 94.50 73 GLU A N 1
ATOM 577 C CA . GLU A 1 73 ? 0.630 -5.680 -6.615 1.00 94.50 73 GLU A CA 1
ATOM 578 C C . GLU A 1 73 ? 0.860 -5.000 -5.257 1.00 94.50 73 GLU A C 1
ATOM 580 O O . GLU A 1 73 ? 0.768 -3.774 -5.125 1.00 94.50 73 GLU A O 1
ATOM 585 N N . HIS A 1 74 ? 1.201 -5.801 -4.245 1.00 93.56 74 HIS A N 1
ATOM 586 C CA . HIS A 1 74 ? 1.479 -5.300 -2.908 1.00 93.56 74 HIS A CA 1
ATOM 587 C C . HIS A 1 74 ? 2.696 -4.373 -2.925 1.00 93.56 74 HIS A C 1
ATOM 589 O O . HIS A 1 74 ? 2.633 -3.277 -2.378 1.00 93.56 74 HIS A O 1
ATOM 595 N N . VAL A 1 75 ? 3.790 -4.756 -3.589 1.00 95.62 75 VAL A N 1
ATOM 596 C CA . VAL A 1 75 ? 4.989 -3.910 -3.673 1.00 95.62 75 VAL A CA 1
ATOM 597 C C . VAL A 1 75 ? 4.741 -2.658 -4.513 1.00 95.62 75 VAL A C 1
ATOM 599 O O . VAL A 1 75 ? 5.231 -1.600 -4.144 1.00 95.62 75 VAL A O 1
ATOM 602 N N . PHE A 1 76 ? 3.959 -2.744 -5.590 1.00 97.44 76 PHE A N 1
ATOM 603 C CA . PHE A 1 76 ? 3.614 -1.603 -6.444 1.00 97.44 76 PHE A CA 1
ATOM 604 C C . PHE A 1 76 ? 2.892 -0.488 -5.686 1.00 97.44 76 PHE A C 1
ATOM 606 O O . PHE A 1 76 ? 3.205 0.688 -5.862 1.00 97.44 76 PHE A O 1
ATOM 613 N N . SER A 1 77 ? 1.948 -0.862 -4.826 1.00 96.19 77 SER A N 1
ATOM 614 C CA . SER A 1 77 ? 1.078 0.080 -4.116 1.00 96.19 77 SER A CA 1
ATOM 615 C C . SER A 1 77 ? 1.488 0.362 -2.669 1.00 96.19 77 SER A C 1
ATOM 617 O O . SER A 1 77 ? 0.915 1.242 -2.036 1.00 96.19 77 SER A O 1
ATOM 619 N N . THR A 1 78 ? 2.468 -0.362 -2.126 1.00 93.19 78 THR A N 1
ATOM 620 C CA . THR A 1 78 ? 2.917 -0.202 -0.735 1.00 93.19 78 THR A CA 1
ATOM 621 C C . THR A 1 78 ? 4.445 -0.199 -0.639 1.00 93.19 78 THR A C 1
ATOM 623 O O . THR A 1 78 ? 5.148 0.209 -1.563 1.00 93.19 78 THR A O 1
ATOM 626 N N . CYS A 1 79 ? 4.993 -0.675 0.480 1.00 92.12 79 CYS A N 1
ATOM 627 C CA . CYS A 1 79 ? 6.387 -1.063 0.604 1.00 92.12 79 CYS A CA 1
ATOM 628 C C . CYS A 1 79 ? 7.391 0.077 0.395 1.00 92.12 79 CYS A C 1
ATOM 630 O O . CYS A 1 79 ? 8.561 -0.212 0.122 1.00 92.12 79 CYS A O 1
ATOM 632 N N . ASP A 1 80 ? 6.962 1.329 0.580 1.00 88.69 80 ASP A N 1
ATOM 633 C CA . ASP A 1 80 ? 7.759 2.526 0.299 1.00 88.69 80 ASP A CA 1
ATOM 634 C C . ASP A 1 80 ? 8.287 2.554 -1.160 1.00 88.69 80 ASP A C 1
ATOM 636 O O . ASP A 1 80 ? 9.366 3.086 -1.443 1.00 88.69 80 ASP A O 1
ATOM 640 N N . ALA A 1 81 ? 7.551 1.938 -2.094 1.00 93.69 81 ALA A N 1
ATOM 641 C CA . ALA A 1 81 ? 7.878 1.918 -3.518 1.00 93.69 81 ALA A CA 1
ATOM 642 C C . ALA A 1 81 ? 7.648 3.285 -4.182 1.00 93.69 81 ALA A C 1
ATOM 644 O O . ALA A 1 81 ? 7.095 4.214 -3.584 1.00 93.69 81 ALA A O 1
ATOM 645 N N . THR A 1 82 ? 8.098 3.429 -5.430 1.00 96.88 82 THR A N 1
ATOM 646 C CA . THR A 1 82 ? 8.105 4.723 -6.121 1.00 96.88 82 THR A CA 1
ATOM 647 C C . THR A 1 82 ? 6.721 5.349 -6.245 1.00 96.88 82 THR A C 1
ATOM 649 O O . THR A 1 82 ? 6.588 6.546 -5.989 1.00 96.88 82 THR A O 1
ATOM 652 N N . LEU A 1 83 ? 5.687 4.566 -6.567 1.00 97.75 83 LEU A N 1
ATOM 653 C CA . LEU A 1 83 ? 4.336 5.092 -6.773 1.00 97.75 83 LEU A CA 1
ATOM 654 C C . LEU A 1 83 ? 3.792 5.823 -5.536 1.00 97.75 83 LEU A C 1
ATOM 656 O O . LEU A 1 83 ? 3.259 6.925 -5.652 1.00 97.75 83 LEU A O 1
ATOM 660 N N . ALA A 1 84 ? 4.018 5.266 -4.345 1.00 96.50 84 ALA A N 1
ATOM 661 C CA . ALA A 1 84 ? 3.595 5.849 -3.072 1.00 96.50 84 ALA A CA 1
ATOM 662 C C . ALA A 1 84 ? 4.252 7.210 -2.755 1.00 96.50 84 ALA A C 1
ATOM 664 O O . ALA A 1 84 ? 3.793 7.953 -1.889 1.00 96.50 84 ALA A O 1
ATOM 665 N N . LYS A 1 85 ? 5.343 7.546 -3.454 1.00 95.69 85 LYS A N 1
ATOM 666 C CA . LYS A 1 85 ? 6.122 8.779 -3.265 1.00 95.69 85 LYS A CA 1
ATOM 667 C C . LYS A 1 85 ? 5.817 9.851 -4.309 1.00 95.69 85 LYS A C 1
ATOM 669 O O . LYS A 1 85 ? 6.398 10.936 -4.229 1.00 95.69 85 LYS A O 1
A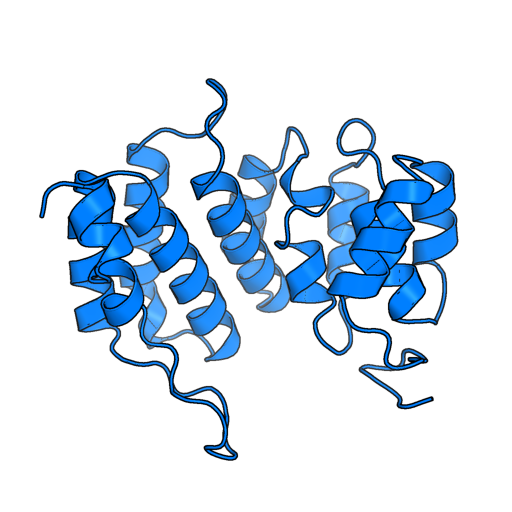TOM 674 N N . THR A 1 86 ? 4.964 9.548 -5.284 1.00 97.00 86 THR A N 1
ATOM 675 C CA . THR A 1 86 ? 4.594 10.468 -6.365 1.00 97.00 86 THR A CA 1
ATOM 676 C C . THR A 1 86 ? 3.776 11.656 -5.844 1.00 97.00 86 THR A C 1
ATOM 678 O O . THR A 1 86 ? 3.080 11.534 -4.833 1.00 97.00 86 THR A O 1
ATOM 681 N N . PRO A 1 87 ? 3.834 12.824 -6.510 1.00 96.00 87 PRO A N 1
ATOM 682 C CA . PRO A 1 87 ? 3.067 13.999 -6.092 1.00 96.00 87 PRO A CA 1
ATOM 683 C C . PRO A 1 87 ? 1.547 13.831 -6.260 1.00 96.00 87 PRO A C 1
ATOM 685 O O . PRO A 1 87 ? 0.789 14.487 -5.556 1.00 96.00 87 PRO A O 1
ATOM 688 N N . PHE A 1 88 ? 1.098 12.935 -7.145 1.00 97.00 88 PHE A N 1
ATOM 689 C CA . PHE A 1 88 ? -0.320 12.659 -7.420 1.00 97.00 88 PHE A CA 1
ATOM 690 C C . PHE A 1 88 ? -0.867 11.436 -6.664 1.00 97.00 88 PHE A C 1
ATOM 692 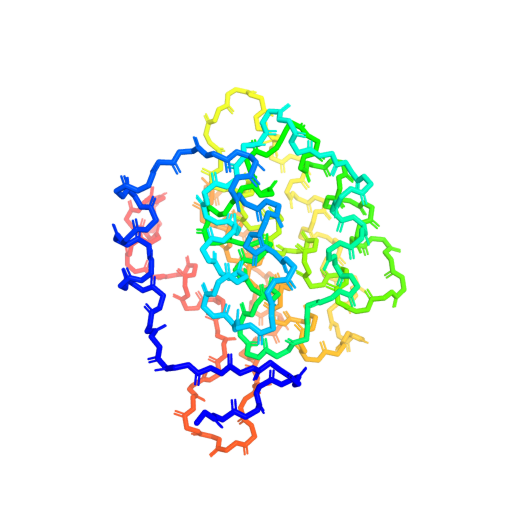O O . PHE A 1 88 ? -1.970 10.979 -6.953 1.00 97.00 88 PHE A O 1
ATOM 699 N N . VAL A 1 89 ? -0.121 10.885 -5.697 1.00 97.75 89 VAL A N 1
ATOM 700 C CA . VAL A 1 89 ? -0.495 9.634 -5.011 1.00 97.75 89 VAL A CA 1
ATOM 701 C C . VAL A 1 89 ? -1.889 9.687 -4.373 1.00 97.75 89 VAL A C 1
ATOM 703 O O . VAL A 1 89 ? -2.619 8.701 -4.417 1.00 97.75 89 VAL A O 1
ATOM 706 N N . VAL A 1 90 ? -2.281 10.841 -3.822 1.00 98.06 90 VAL A N 1
ATOM 707 C CA . VAL A 1 90 ? -3.595 11.039 -3.188 1.00 98.06 90 VAL A CA 1
ATOM 708 C C . VAL A 1 90 ? -4.714 10.991 -4.229 1.00 98.06 90 VAL A C 1
ATOM 710 O O . VAL A 1 90 ? -5.689 10.269 -4.046 1.00 98.06 90 VAL A O 1
ATOM 713 N N . GLU A 1 91 ? -4.554 11.702 -5.349 1.00 97.94 91 GLU A N 1
ATOM 714 C CA . GLU A 1 91 ? -5.529 11.693 -6.448 1.00 97.94 91 GLU A CA 1
ATOM 715 C C . GLU A 1 91 ? -5.699 10.281 -7.025 1.00 97.94 91 GLU A C 1
ATOM 717 O O . GLU A 1 91 ? -6.818 9.810 -7.243 1.00 97.94 91 GLU A O 1
ATOM 722 N N . LEU A 1 92 ? -4.582 9.582 -7.235 1.00 98.56 92 LEU A N 1
ATOM 723 C CA . LEU A 1 92 ? -4.590 8.233 -7.783 1.00 98.56 92 LEU A CA 1
ATOM 724 C C . LEU A 1 92 ? -5.250 7.229 -6.832 1.00 98.56 92 LEU A C 1
ATOM 726 O O . LEU A 1 92 ? -6.025 6.387 -7.284 1.00 98.56 92 LEU A O 1
ATOM 730 N N . ALA A 1 93 ? -4.991 7.337 -5.524 1.00 98.56 93 ALA A N 1
ATOM 731 C CA . ALA A 1 93 ? -5.634 6.496 -4.522 1.00 98.56 93 ALA A CA 1
ATOM 732 C C . ALA A 1 93 ? -7.163 6.643 -4.575 1.00 98.56 93 ALA A C 1
ATOM 734 O O . ALA A 1 93 ? -7.866 5.638 -4.670 1.00 98.56 93 ALA A O 1
ATOM 735 N N . GLU A 1 94 ? -7.686 7.872 -4.610 1.00 98.50 94 GLU A N 1
ATOM 736 C CA . GLU A 1 94 ? -9.134 8.109 -4.711 1.00 98.50 94 GLU A CA 1
ATOM 737 C C . GLU A 1 94 ? -9.736 7.531 -5.992 1.00 98.50 94 GLU A C 1
ATOM 739 O O . GLU A 1 94 ? -10.762 6.838 -5.950 1.00 98.50 94 GLU A O 1
ATOM 744 N N . ARG A 1 95 ? -9.066 7.767 -7.127 1.00 98.38 95 ARG A N 1
ATOM 745 C CA . ARG A 1 95 ? -9.472 7.240 -8.434 1.00 9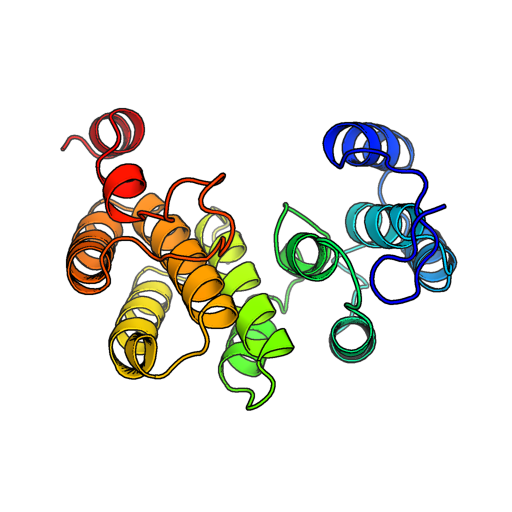8.38 95 ARG A CA 1
ATOM 746 C C . ARG A 1 95 ? -9.575 5.717 -8.405 1.00 98.38 95 ARG A C 1
ATOM 748 O O . ARG A 1 95 ? -10.582 5.150 -8.827 1.00 98.38 95 ARG A O 1
ATOM 755 N N . TRP A 1 96 ? -8.552 5.052 -7.882 1.00 98.56 96 TRP A N 1
ATOM 756 C CA . TRP A 1 96 ? -8.482 3.597 -7.846 1.00 98.56 96 TRP A CA 1
ATOM 757 C C . TRP A 1 96 ? -9.451 2.965 -6.853 1.00 98.56 96 TRP A C 1
ATOM 759 O O . TRP A 1 96 ? -10.074 1.960 -7.189 1.00 98.56 96 TRP A O 1
ATOM 769 N N . ILE A 1 97 ? -9.668 3.571 -5.683 1.00 98.31 97 ILE A N 1
ATOM 770 C CA . ILE A 1 97 ? -10.688 3.100 -4.732 1.00 98.31 97 ILE A CA 1
ATOM 771 C C . ILE A 1 97 ? -12.099 3.245 -5.336 1.00 98.31 97 ILE A C 1
ATOM 773 O O . ILE A 1 97 ? -12.988 2.441 -5.052 1.00 98.31 97 ILE A O 1
ATOM 777 N N . GLY A 1 98 ? -12.329 4.247 -6.192 1.00 97.25 98 GLY A N 1
ATOM 778 C CA . GLY A 1 98 ? -13.572 4.414 -6.959 1.00 97.25 98 GLY A CA 1
ATOM 779 C C . GLY A 1 98 ? -13.783 3.415 -8.100 1.00 97.25 98 GLY A C 1
ATOM 780 O O . GLY A 1 98 ? -14.880 3.364 -8.655 1.00 97.25 98 GLY A O 1
ATOM 781 N N . SER A 1 99 ? -12.773 2.621 -8.461 1.00 97.62 99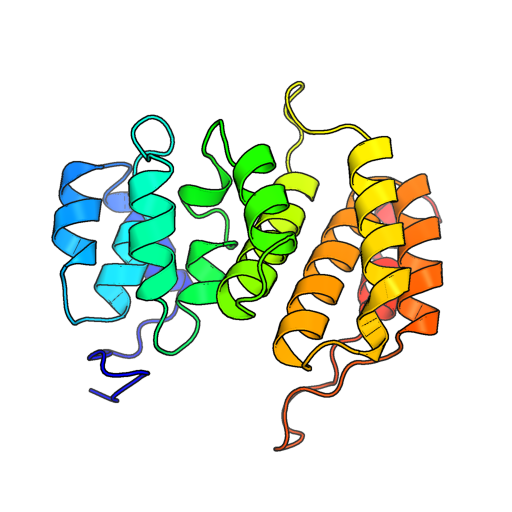 SER A N 1
ATOM 782 C CA . SER A 1 99 ? -12.844 1.730 -9.617 1.00 97.62 99 SER A CA 1
ATOM 783 C C . SER A 1 99 ? -13.691 0.477 -9.368 1.00 97.62 99 SER A C 1
ATOM 785 O O . SER A 1 99 ? -13.737 -0.081 -8.268 1.00 97.62 99 SER A O 1
ATOM 787 N N . LYS A 1 100 ? -14.313 -0.037 -10.436 1.00 96.25 100 LYS A N 1
ATOM 788 C CA . LYS A 1 100 ? -14.952 -1.365 -10.440 1.00 96.25 100 LYS A CA 1
ATOM 789 C C . LYS A 1 100 ? -13.929 -2.504 -10.448 1.00 96.25 100 LYS A C 1
ATOM 791 O O . LYS A 1 100 ? -14.261 -3.610 -10.027 1.00 96.25 100 LYS A O 1
ATOM 796 N N . ASP A 1 101 ? -12.696 -2.223 -10.855 1.00 96.00 101 ASP A N 1
ATOM 797 C CA . ASP A 1 101 ? -11.605 -3.191 -10.872 1.00 96.00 101 ASP A CA 1
ATOM 798 C C . ASP A 1 101 ? -11.078 -3.465 -9.445 1.00 96.00 101 ASP A C 1
ATOM 800 O O . ASP A 1 101 ? -10.612 -2.537 -8.770 1.00 96.00 101 ASP A O 1
ATOM 804 N N . PRO A 1 102 ? -11.136 -4.722 -8.960 1.00 95.38 102 PRO A N 1
ATOM 805 C CA . PRO A 1 102 ? -10.642 -5.078 -7.636 1.00 95.38 102 PRO A CA 1
ATOM 806 C C . PRO A 1 102 ? -9.125 -4.896 -7.472 1.00 95.38 102 PRO A C 1
ATOM 808 O O . PRO A 1 102 ? -8.706 -4.597 -6.357 1.00 95.38 102 PRO A O 1
ATOM 811 N N . VAL A 1 103 ? -8.306 -5.042 -8.524 1.00 95.88 103 VAL A N 1
ATOM 812 C CA . VAL A 1 103 ? -6.846 -4.814 -8.456 1.00 95.88 103 VAL A CA 1
ATOM 813 C C . VAL A 1 103 ? -6.583 -3.352 -8.124 1.00 95.88 103 VAL A C 1
ATOM 815 O O . VAL A 1 103 ? -5.917 -3.047 -7.135 1.00 95.88 103 VAL A O 1
ATOM 818 N N . ARG A 1 104 ? -7.197 -2.436 -8.883 1.00 97.94 104 ARG A N 1
ATOM 819 C CA . ARG A 1 104 ? -7.133 -0.999 -8.596 1.00 97.94 104 ARG A CA 1
ATOM 820 C C . ARG A 1 104 ? -7.613 -0.690 -7.186 1.00 97.94 104 ARG A C 1
ATOM 822 O O . ARG A 1 104 ? -6.888 -0.020 -6.462 1.00 97.94 104 ARG A O 1
ATOM 829 N N . ARG A 1 105 ? -8.763 -1.213 -6.738 1.00 97.88 105 ARG A N 1
ATOM 830 C CA . ARG A 1 105 ? -9.228 -0.957 -5.358 1.00 97.88 105 ARG A CA 1
ATOM 831 C C . ARG A 1 105 ? -8.210 -1.410 -4.311 1.00 97.88 105 ARG A C 1
ATOM 833 O O . ARG A 1 105 ? -7.936 -0.650 -3.383 1.00 97.88 105 ARG A O 1
ATOM 840 N N . ARG A 1 106 ? -7.609 -2.597 -4.470 1.00 97.81 106 ARG A N 1
ATOM 841 C CA . ARG A 1 106 ? -6.541 -3.073 -3.575 1.00 97.81 106 ARG A CA 1
ATOM 842 C C . ARG A 1 106 ? -5.341 -2.134 -3.577 1.00 97.81 106 ARG A C 1
ATOM 844 O O . ARG A 1 106 ? -4.914 -1.705 -2.506 1.00 97.81 106 ARG A O 1
ATOM 851 N N . CYS A 1 107 ? -4.852 -1.750 -4.756 1.00 98.38 107 CYS A N 1
ATOM 852 C CA . CYS A 1 107 ? -3.753 -0.798 -4.873 1.00 98.38 107 CYS A CA 1
ATOM 853 C C . CYS A 1 107 ? -4.095 0.561 -4.255 1.00 98.38 107 CYS A C 1
ATOM 855 O O . CYS A 1 107 ? -3.276 1.129 -3.545 1.00 98.38 107 CYS A O 1
ATOM 857 N N . GLY A 1 108 ? -5.306 1.073 -4.470 1.00 98.50 108 GLY A N 1
ATOM 858 C CA . GLY A 1 108 ? -5.762 2.341 -3.909 1.00 98.50 108 GLY A CA 1
ATOM 859 C C . GLY A 1 108 ? -5.735 2.339 -2.379 1.00 98.50 108 GLY A C 1
ATOM 860 O O . GLY A 1 108 ? -5.175 3.251 -1.774 1.00 98.50 108 GLY A O 1
ATOM 861 N N . TYR A 1 109 ? -6.235 1.277 -1.741 1.00 98.75 109 TYR A N 1
ATOM 862 C CA . TYR A 1 109 ? -6.115 1.122 -0.287 1.00 98.75 109 TYR A CA 1
ATOM 863 C C . TYR A 1 109 ? -4.664 0.904 0.176 1.00 98.75 109 TYR A C 1
ATOM 865 O O . TYR A 1 109 ? -4.273 1.425 1.222 1.00 98.75 109 TYR A O 1
ATOM 873 N N . GLY A 1 110 ? -3.835 0.222 -0.619 1.00 98.56 110 GLY A N 1
ATOM 874 C CA . GLY A 1 110 ? -2.388 0.148 -0.394 1.00 98.56 110 GLY A CA 1
ATOM 875 C C . GLY A 1 110 ? -1.724 1.531 -0.368 1.00 98.56 110 GLY A C 1
ATOM 876 O O . GLY A 1 110 ? -0.962 1.842 0.550 1.00 98.56 110 GLY A O 1
ATOM 877 N N . LEU A 1 111 ? -2.092 2.410 -1.302 1.00 98.69 111 LEU A N 1
ATOM 878 C CA . LEU A 1 111 ? -1.613 3.791 -1.323 1.00 98.69 111 LEU A CA 1
ATOM 879 C C . LEU A 1 111 ? -2.121 4.582 -0.113 1.00 98.69 111 LEU A C 1
ATOM 881 O O . LEU A 1 111 ? -1.342 5.320 0.481 1.00 98.69 111 LEU A O 1
ATOM 885 N N . VAL A 1 112 ? -3.375 4.397 0.321 1.00 98.75 112 VAL A N 1
ATOM 886 C CA . VAL A 1 112 ? -3.890 5.027 1.557 1.00 98.75 112 VAL A CA 1
ATOM 887 C C . VAL A 1 112 ? -3.069 4.618 2.783 1.00 98.75 112 VAL A C 1
ATOM 889 O O . VAL A 1 112 ? -2.766 5.473 3.619 1.00 98.75 112 VAL A O 1
ATOM 892 N N . TYR A 1 113 ? -2.652 3.352 2.879 1.00 98.62 113 TYR A N 1
ATOM 893 C CA . TYR A 1 113 ? -1.737 2.895 3.930 1.00 98.62 113 TYR A CA 1
ATOM 894 C C . TYR A 1 113 ? -0.380 3.619 3.882 1.00 98.62 113 TYR A C 1
ATOM 896 O O . TYR A 1 113 ? 0.164 3.997 4.920 1.00 98.62 113 TYR A O 1
ATOM 904 N N . GLU A 1 114 ? 0.190 3.846 2.697 1.00 98.06 114 GLU A N 1
ATOM 905 C CA . GLU A 1 114 ? 1.440 4.606 2.573 1.00 98.06 114 GLU A CA 1
ATOM 906 C C . GLU A 1 114 ? 1.253 6.090 2.915 1.00 98.06 114 GLU A C 1
ATOM 908 O O . GLU A 1 114 ? 2.037 6.656 3.680 1.00 98.06 114 GLU A O 1
ATOM 913 N N . ILE A 1 115 ? 0.167 6.698 2.433 1.00 98.19 115 ILE A N 1
ATOM 914 C CA . ILE A 1 115 ? -0.213 8.086 2.717 1.00 98.19 115 ILE A CA 1
ATOM 915 C C . ILE A 1 115 ? -0.404 8.300 4.227 1.00 98.19 115 ILE A C 1
ATOM 917 O O . ILE A 1 115 ? 0.017 9.326 4.763 1.00 98.19 115 ILE A O 1
ATOM 921 N N . SER A 1 116 ? -0.967 7.330 4.958 1.00 97.88 116 SER A N 1
ATOM 922 C CA . SER A 1 116 ? -1.182 7.458 6.407 1.00 97.88 116 SER A CA 1
ATOM 923 C C . SER A 1 116 ? 0.120 7.545 7.214 1.00 97.88 116 SER A C 1
ATOM 925 O O . SER A 1 116 ? 0.124 8.098 8.321 1.00 97.88 116 SER A O 1
ATOM 927 N N . LYS A 1 117 ? 1.234 7.046 6.661 1.00 96.12 117 LYS A N 1
ATOM 928 C CA . LYS A 1 117 ? 2.577 7.127 7.256 1.00 96.12 117 LYS A CA 1
ATOM 929 C C . LYS A 1 117 ? 3.298 8.433 6.926 1.00 96.12 117 LYS A C 1
ATOM 931 O O . LYS A 1 117 ? 4.291 8.747 7.587 1.00 96.12 117 LYS A O 1
ATOM 936 N N . ASP A 1 118 ? 2.821 9.191 5.941 1.00 94.25 118 ASP A N 1
ATOM 937 C CA . ASP A 1 118 ? 3.457 10.430 5.512 1.00 94.25 118 ASP A CA 1
ATOM 938 C C . ASP A 1 118 ? 3.305 11.536 6.566 1.00 94.25 118 ASP A C 1
ATOM 940 O O . ASP A 1 118 ? 2.202 11.873 7.002 1.00 94.25 118 ASP A O 1
ATOM 944 N N . LYS A 1 119 ? 4.440 12.102 6.983 1.00 90.12 119 LYS A N 1
ATOM 945 C CA . LYS A 1 119 ? 4.535 13.172 7.987 1.00 90.12 119 LYS A CA 1
ATOM 946 C C . LYS A 1 119 ? 4.869 14.537 7.379 1.00 90.12 119 LYS A C 1
ATOM 948 O O . LYS A 1 119 ? 5.075 15.496 8.120 1.00 90.12 119 LYS A O 1
ATOM 953 N N . ARG A 1 120 ? 4.989 14.637 6.051 1.00 91.12 120 ARG A N 1
ATOM 954 C CA . ARG A 1 120 ? 5.207 15.914 5.358 1.00 91.12 120 ARG A CA 1
ATOM 955 C C . ARG A 1 120 ? 3.997 16.825 5.567 1.00 91.12 120 ARG A C 1
ATOM 957 O O . ARG A 1 120 ? 2.874 16.351 5.690 1.00 91.12 120 ARG A O 1
ATOM 964 N N . LYS A 1 121 ? 4.213 18.144 5.537 1.00 87.56 121 LYS A N 1
ATOM 965 C CA . LYS A 1 121 ? 3.126 19.140 5.643 1.00 87.56 121 LYS A CA 1
ATOM 966 C C . LYS A 1 121 ? 2.086 19.027 4.523 1.00 87.56 121 LYS A C 1
ATOM 968 O O . LYS A 1 121 ? 0.963 19.464 4.700 1.00 87.56 121 LYS A O 1
ATOM 973 N N . SER A 1 122 ? 2.479 18.462 3.383 1.00 88.44 122 SER A N 1
ATOM 974 C CA . SER A 1 122 ? 1.611 18.201 2.233 1.00 88.44 122 SER A CA 1
ATOM 975 C C . SER A 1 122 ? 0.773 16.927 2.371 1.00 88.44 122 SER A C 1
ATOM 977 O O . SER A 1 122 ? -0.000 16.624 1.469 1.00 88.44 122 SER A O 1
ATOM 979 N N . ALA A 1 123 ? 0.979 16.130 3.425 1.00 92.56 123 ALA A N 1
ATOM 980 C CA . ALA A 1 123 ? 0.185 14.932 3.650 1.00 92.56 123 ALA A CA 1
ATOM 981 C C . ALA A 1 123 ? -1.268 15.320 3.972 1.00 92.56 123 ALA A C 1
ATOM 983 O O . ALA A 1 123 ? -1.481 16.350 4.616 1.00 92.56 123 ALA A O 1
ATOM 984 N N . PRO A 1 124 ? -2.255 14.491 3.594 1.00 96.56 124 PRO A N 1
ATOM 985 C CA . PRO A 1 124 ? -3.640 14.731 3.962 1.00 96.56 124 PRO A CA 1
ATOM 986 C C . PRO A 1 124 ? -3.847 14.865 5.476 1.00 96.56 124 PRO A C 1
ATOM 988 O O . PRO A 1 124 ? -3.098 14.311 6.299 1.00 96.56 124 PRO A O 1
ATOM 991 N N . ASP A 1 125 ? -4.883 15.619 5.823 1.00 96.56 125 ASP A N 1
ATOM 992 C CA . ASP A 1 125 ? -5.297 15.881 7.193 1.00 96.56 125 ASP A CA 1
ATOM 993 C C . ASP A 1 125 ? -6.098 14.716 7.797 1.00 96.56 125 ASP A C 1
ATOM 995 O O . ASP A 1 125 ? -6.265 13.650 7.201 1.00 96.56 125 ASP A O 1
ATOM 999 N N . GLU A 1 126 ? -6.557 14.895 9.035 1.00 96.44 126 GLU A N 1
ATOM 1000 C CA . GLU A 1 126 ? -7.341 13.880 9.737 1.00 96.44 126 GLU A CA 1
ATOM 1001 C C . GLU A 1 126 ? -8.707 13.622 9.071 1.00 96.44 126 GLU A C 1
ATOM 1003 O O . GLU A 1 126 ? -9.166 12.478 9.058 1.00 96.44 126 GLU A O 1
ATOM 1008 N N . GLU A 1 127 ? -9.323 14.639 8.458 1.00 97.69 127 GLU A N 1
ATOM 1009 C CA . GLU A 1 127 ? -10.626 14.522 7.793 1.00 97.69 127 GLU A CA 1
ATOM 1010 C C . GLU A 1 127 ? -10.561 13.571 6.592 1.00 97.69 127 GLU A C 1
ATOM 1012 O O . GLU A 1 127 ? -11.442 12.723 6.425 1.00 97.69 127 GLU A O 1
ATOM 1017 N N . TYR A 1 128 ? -9.490 13.647 5.798 1.00 98.25 128 TYR A N 1
ATOM 1018 C CA . TYR A 1 128 ? -9.240 12.701 4.710 1.00 98.25 128 TYR A CA 1
ATOM 1019 C C . TYR A 1 128 ? -9.280 11.244 5.198 1.00 98.25 128 TYR A C 1
ATOM 1021 O O . TYR A 1 128 ? -9.962 10.400 4.615 1.00 98.25 128 TYR A O 1
ATOM 1029 N N . PHE A 1 129 ? -8.595 10.932 6.301 1.00 98.62 129 PHE A N 1
ATOM 1030 C CA . PHE A 1 129 ? -8.556 9.562 6.814 1.00 98.62 129 PHE A CA 1
ATOM 1031 C C . PHE A 1 129 ? -9.874 9.127 7.461 1.00 98.62 129 PHE A C 1
ATOM 1033 O O . PHE A 1 129 ? -10.254 7.963 7.331 1.00 98.62 129 PHE A O 1
ATOM 1040 N N . LEU A 1 130 ? -10.601 10.040 8.112 1.00 98.62 130 LEU A N 1
ATOM 1041 C CA . LEU A 1 130 ? -11.939 9.755 8.637 1.00 98.62 130 LEU A CA 1
ATOM 1042 C C . LEU A 1 130 ? -12.908 9.364 7.513 1.00 98.62 130 LEU A C 1
ATOM 1044 O O . LEU A 1 130 ? -13.617 8.366 7.652 1.00 98.62 130 LEU A O 1
ATOM 1048 N N . LYS A 1 131 ? -12.869 10.062 6.369 1.00 98.50 131 LYS A N 1
ATOM 1049 C CA . LYS A 1 131 ? -13.662 9.706 5.178 1.00 98.50 131 LYS A CA 1
ATOM 1050 C C . LYS A 1 131 ? -13.346 8.296 4.675 1.00 98.50 131 LYS A C 1
ATOM 1052 O O . LYS A 1 131 ? -14.260 7.564 4.297 1.00 98.50 131 LYS A O 1
ATOM 1057 N N . HIS A 1 132 ? -12.079 7.876 4.718 1.00 98.69 132 HIS A N 1
ATOM 1058 C CA . HIS A 1 132 ? -11.691 6.502 4.370 1.00 98.69 132 HIS A CA 1
ATOM 1059 C C . HIS A 1 132 ? -12.232 5.462 5.351 1.00 98.69 132 HIS A C 1
ATOM 1061 O O . HIS A 1 132 ? -12.738 4.433 4.907 1.00 98.69 132 HIS A O 1
ATOM 1067 N N . ILE A 1 133 ? -12.195 5.732 6.662 1.00 98.81 133 ILE A N 1
ATOM 1068 C CA . ILE A 1 133 ? -12.813 4.849 7.669 1.00 98.81 133 ILE A CA 1
ATOM 1069 C C . ILE A 1 133 ? -14.314 4.695 7.383 1.00 98.81 133 ILE A C 1
ATOM 1071 O O . ILE A 1 133 ? -14.816 3.574 7.334 1.00 98.81 133 ILE A O 1
ATOM 1075 N N . GLU A 1 134 ? -15.027 5.796 7.138 1.00 98.56 134 GLU A N 1
ATOM 1076 C CA . GLU A 1 134 ? -16.462 5.767 6.819 1.00 98.56 134 GLU A CA 1
ATOM 1077 C C . GLU A 1 134 ? -16.762 5.022 5.515 1.00 98.56 134 GLU A C 1
ATOM 1079 O O . GLU A 1 134 ? -17.757 4.302 5.417 1.00 98.56 134 GLU A O 1
ATOM 1084 N N . ARG A 1 135 ? -15.908 5.181 4.500 1.00 98.38 135 ARG A N 1
ATOM 1085 C CA . ARG A 1 135 ? -16.037 4.468 3.228 1.00 98.38 135 ARG A CA 1
ATOM 1086 C C . ARG A 1 135 ? -15.888 2.962 3.422 1.00 98.38 135 ARG A C 1
ATOM 1088 O O . ARG A 1 135 ? -16.734 2.223 2.928 1.00 98.38 135 ARG A O 1
ATOM 1095 N N . ILE A 1 136 ? -14.869 2.527 4.168 1.00 98.62 136 ILE A N 1
ATOM 1096 C CA . ILE A 1 136 ? -14.667 1.112 4.510 1.00 98.62 136 ILE A CA 1
ATOM 1097 C C . ILE A 1 136 ? -15.879 0.591 5.285 1.00 98.62 136 ILE A C 1
ATOM 1099 O O . ILE A 1 136 ? -16.431 -0.442 4.919 1.00 98.62 136 ILE A O 1
ATOM 1103 N N . GLU A 1 137 ? -16.358 1.318 6.299 1.00 98.62 137 GLU A N 1
ATOM 1104 C CA . GLU A 1 137 ? -17.522 0.900 7.091 1.00 98.62 137 GLU A CA 1
ATOM 1105 C C . GLU A 1 137 ? -18.774 0.646 6.233 1.00 98.62 137 GLU A C 1
ATOM 1107 O O . GLU A 1 137 ? -19.538 -0.280 6.514 1.00 98.62 137 GLU A O 1
ATOM 1112 N N . LYS A 1 138 ? -18.983 1.433 5.173 1.00 98.25 138 LYS A N 1
ATOM 1113 C CA . LYS A 1 138 ? -20.153 1.308 4.291 1.00 98.25 138 LYS A CA 1
ATOM 1114 C C . LYS A 1 138 ? -20.089 0.110 3.341 1.00 98.25 138 LYS A C 1
ATOM 1116 O O . LYS A 1 138 ? -21.147 -0.344 2.901 1.00 98.25 138 LYS A O 1
ATOM 1121 N N . SER A 1 139 ? -18.899 -0.380 2.988 1.00 96.56 139 SER A N 1
ATOM 1122 C CA . SER A 1 139 ? -18.748 -1.385 1.924 1.00 96.56 139 SER A CA 1
ATOM 1123 C C . SER A 1 139 ? -18.063 -2.688 2.330 1.00 96.56 139 SER A C 1
ATOM 1125 O O . SER A 1 139 ? -18.259 -3.671 1.619 1.00 96.56 139 SER A O 1
ATOM 1127 N N . TYR A 1 140 ? -17.336 -2.748 3.456 1.00 97.50 140 TYR A N 1
ATOM 1128 C CA . TYR A 1 140 ? -16.460 -3.884 3.800 1.00 97.50 140 TYR A CA 1
ATOM 1129 C C . TYR A 1 140 ? -17.149 -5.254 3.694 1.00 97.50 140 TYR A C 1
ATOM 1131 O O . TYR A 1 140 ? -16.572 -6.193 3.157 1.00 97.50 140 TYR A O 1
ATOM 1139 N N . ALA A 1 141 ? -18.404 -5.358 4.144 1.00 96.50 141 ALA A N 1
ATOM 1140 C CA . ALA A 1 141 ? -19.148 -6.617 4.190 1.00 96.50 141 ALA A CA 1
ATOM 1141 C C . ALA A 1 141 ? -19.509 -7.186 2.804 1.00 96.50 141 ALA A C 1
ATOM 1143 O O . ALA A 1 141 ? -19.920 -8.338 2.705 1.00 96.50 141 ALA A O 1
ATOM 1144 N N . LYS A 1 142 ? -19.406 -6.380 1.741 1.00 95.25 142 LYS A N 1
ATOM 1145 C CA . LYS A 1 142 ? -19.751 -6.766 0.362 1.00 95.25 142 LYS A CA 1
ATOM 1146 C C . LYS A 1 142 ? -18.521 -6.972 -0.519 1.00 95.25 142 LYS A C 1
ATOM 1148 O O . LYS A 1 142 ? -18.665 -7.316 -1.689 1.00 95.25 142 LYS A O 1
ATOM 1153 N N . GLU A 1 143 ? -17.331 -6.697 0.002 1.00 96.06 143 GLU A N 1
ATOM 1154 C CA . GLU A 1 143 ? -16.106 -6.736 -0.786 1.00 96.06 143 GLU A CA 1
ATOM 1155 C C . GLU A 1 143 ? -15.496 -8.140 -0.801 1.00 96.06 143 GLU A C 1
ATOM 1157 O O . GLU A 1 143 ? -15.570 -8.863 0.194 1.00 96.06 143 GLU A O 1
ATOM 1162 N N . PRO A 1 144 ? -14.836 -8.534 -1.903 1.00 95.19 144 PRO A N 1
ATOM 1163 C CA . PRO A 1 144 ? -14.038 -9.751 -1.924 1.00 95.19 144 PRO A CA 1
ATOM 1164 C C . PRO A 1 144 ? -12.943 -9.708 -0.854 1.00 95.19 144 PRO A C 1
ATOM 1166 O O . PRO A 1 144 ? -12.344 -8.654 -0.629 1.00 95.19 144 PRO A O 1
ATOM 1169 N N . THR A 1 145 ? -12.593 -10.864 -0.282 1.00 95.38 145 THR A N 1
ATOM 1170 C CA . THR A 1 145 ? -11.574 -10.989 0.778 1.00 95.38 145 THR A CA 1
ATOM 1171 C C . THR A 1 145 ? -10.281 -10.243 0.457 1.00 95.38 145 THR A C 1
ATOM 1173 O O . THR A 1 145 ? -9.758 -9.526 1.302 1.00 95.38 145 THR A O 1
ATOM 1176 N N . ALA A 1 146 ? -9.788 -10.323 -0.782 1.00 94.00 146 ALA A N 1
ATOM 1177 C CA . ALA A 1 146 ? -8.557 -9.639 -1.178 1.00 94.00 146 ALA A CA 1
ATOM 1178 C C . ALA A 1 146 ? -8.663 -8.098 -1.096 1.00 94.00 146 ALA A C 1
ATOM 1180 O O . ALA A 1 146 ? -7.698 -7.431 -0.730 1.00 94.00 146 ALA A O 1
ATOM 1181 N N . VAL A 1 147 ? -9.830 -7.521 -1.412 1.00 97.12 147 VAL A N 1
ATOM 1182 C CA . VAL A 1 147 ? -10.085 -6.077 -1.251 1.00 97.12 147 VAL A CA 1
ATOM 1183 C C . VAL A 1 147 ? -10.270 -5.736 0.226 1.00 97.12 147 VAL A C 1
ATOM 1185 O O . VAL A 1 147 ? -9.701 -4.752 0.695 1.00 97.12 147 VAL A O 1
ATOM 1188 N N . LEU A 1 148 ? -10.987 -6.576 0.978 1.00 98.06 148 LEU A N 1
ATOM 1189 C CA . LEU A 1 148 ? -11.169 -6.416 2.420 1.00 98.06 148 LEU A CA 1
ATOM 1190 C C . LEU A 1 148 ? -9.830 -6.428 3.178 1.00 98.06 148 LEU A C 1
ATOM 1192 O O . LEU A 1 148 ? -9.627 -5.610 4.070 1.00 98.06 148 LEU A O 1
ATOM 1196 N N . MET A 1 149 ? -8.878 -7.279 2.787 1.00 97.31 149 MET A N 1
ATOM 1197 C CA . MET A 1 149 ? -7.518 -7.268 3.338 1.00 97.31 149 MET A CA 1
ATOM 1198 C C . MET A 1 149 ? -6.796 -5.941 3.080 1.00 97.31 149 MET A C 1
ATOM 1200 O O . MET A 1 149 ? -6.141 -5.412 3.978 1.00 97.31 149 MET A O 1
ATOM 1204 N N . ALA A 1 150 ? -6.923 -5.376 1.875 1.00 98.06 150 ALA A N 1
ATOM 1205 C CA . ALA A 1 150 ? -6.331 -4.079 1.557 1.00 98.06 150 ALA A CA 1
ATOM 1206 C C . ALA A 1 150 ? -6.988 -2.947 2.369 1.00 98.06 150 ALA A C 1
ATOM 1208 O O . ALA A 1 150 ? -6.282 -2.113 2.939 1.00 98.06 150 ALA A O 1
ATOM 1209 N N . MET A 1 151 ? -8.321 -2.963 2.504 1.00 98.62 151 MET A N 1
ATOM 1210 C CA . MET A 1 151 ? -9.066 -2.050 3.382 1.00 98.62 151 MET A CA 1
ATOM 1211 C C . MET A 1 151 ? -8.599 -2.153 4.836 1.00 98.62 151 MET A C 1
ATOM 1213 O O . MET A 1 151 ? -8.362 -1.137 5.482 1.00 98.62 151 MET A O 1
ATOM 1217 N N . ALA A 1 152 ? -8.425 -3.371 5.345 1.00 98.50 152 ALA A N 1
ATOM 1218 C CA . ALA A 1 152 ? -7.941 -3.634 6.694 1.00 98.50 152 ALA A CA 1
ATOM 1219 C C . ALA A 1 152 ? -6.504 -3.121 6.899 1.00 98.50 152 ALA A C 1
ATOM 1221 O O . ALA A 1 152 ? -6.206 -2.505 7.923 1.00 98.50 152 ALA A O 1
ATOM 1222 N N . GLY A 1 153 ? -5.631 -3.285 5.900 1.00 98.38 153 GLY A N 1
ATOM 1223 C CA . GLY A 1 153 ? -4.282 -2.717 5.908 1.00 98.38 153 GLY A CA 1
ATOM 1224 C C . GLY A 1 153 ? -4.299 -1.187 5.964 1.00 98.38 153 GLY A C 1
ATOM 1225 O O . GLY A 1 153 ? -3.622 -0.591 6.804 1.00 98.38 153 GLY A O 1
ATOM 1226 N N . ALA A 1 154 ? -5.129 -0.544 5.137 1.00 98.69 154 ALA A N 1
ATOM 1227 C CA . ALA A 1 154 ? -5.346 0.902 5.184 1.00 98.69 154 ALA A CA 1
ATOM 1228 C C . ALA A 1 154 ? -5.877 1.351 6.554 1.00 98.69 154 ALA A C 1
ATOM 1230 O O . ALA A 1 154 ? -5.338 2.286 7.144 1.00 98.69 154 ALA A O 1
ATOM 1231 N N . LEU A 1 155 ? -6.873 0.647 7.101 1.00 98.75 155 LEU A N 1
ATOM 1232 C CA . LEU A 1 155 ? -7.463 0.921 8.411 1.00 98.75 155 LEU A CA 1
ATOM 1233 C C . LEU A 1 155 ? -6.424 0.835 9.538 1.00 98.75 155 LEU A C 1
ATOM 1235 O O . LEU A 1 155 ? -6.369 1.721 10.393 1.00 98.75 155 LEU A O 1
ATOM 1239 N N . GLN A 1 156 ? -5.554 -0.179 9.507 1.00 98.56 156 GLN A N 1
ATOM 1240 C CA . GLN A 1 156 ? -4.423 -0.292 10.426 1.00 98.56 156 GLN A CA 1
ATOM 1241 C C . GLN A 1 156 ? -3.475 0.906 10.286 1.00 98.56 156 GLN A C 1
ATOM 1243 O O . GLN A 1 156 ? -3.103 1.524 11.284 1.00 98.56 156 GLN A O 1
ATOM 1248 N N . GLY A 1 157 ? -3.087 1.258 9.057 1.00 98.12 157 GLY A N 1
ATOM 1249 C CA . GLY A 1 157 ? -2.210 2.400 8.791 1.00 98.12 157 GLY A CA 1
ATOM 1250 C C . GLY A 1 157 ? -2.788 3.716 9.311 1.00 98.12 157 GLY A C 1
ATOM 1251 O O . GLY A 1 157 ? -2.068 4.504 9.932 1.00 98.12 157 GLY A O 1
ATOM 1252 N N . ILE A 1 158 ? -4.080 3.945 9.082 1.00 98.62 158 ILE A N 1
ATOM 1253 C CA . ILE A 1 158 ? -4.824 5.115 9.557 1.00 98.62 158 ILE A CA 1
ATOM 1254 C C . ILE A 1 158 ? -4.850 5.150 11.086 1.00 98.62 158 ILE A C 1
ATOM 1256 O O . ILE A 1 158 ? -4.475 6.154 11.692 1.00 98.62 158 ILE A O 1
ATOM 1260 N N . GLY A 1 159 ? -5.231 4.041 11.724 1.00 98.31 159 GLY A N 1
ATOM 1261 C CA . GLY A 1 159 ? -5.320 3.950 13.180 1.00 98.31 159 GLY A CA 1
ATOM 1262 C C . GLY A 1 159 ? -3.970 4.079 13.892 1.00 98.31 159 GLY A C 1
ATOM 1263 O O . GLY A 1 159 ? -3.921 4.376 15.082 1.00 98.31 159 GLY A O 1
ATOM 1264 N N . MET A 1 160 ? -2.856 3.912 13.178 1.00 97.69 160 MET A N 1
ATOM 1265 C CA . MET A 1 160 ? -1.512 4.148 13.705 1.00 97.69 160 MET A CA 1
ATOM 1266 C C . MET A 1 160 ? -1.016 5.588 13.511 1.00 97.69 160 MET A C 1
ATOM 1268 O O . MET A 1 160 ? 0.121 5.882 13.893 1.00 97.69 160 MET A O 1
ATOM 1272 N N . ARG A 1 161 ? -1.829 6.503 12.971 1.00 95.88 161 ARG A N 1
ATOM 1273 C CA . ARG A 1 161 ? -1.437 7.897 12.707 1.00 95.88 161 ARG A CA 1
ATOM 1274 C C . ARG A 1 161 ? -1.606 8.824 13.914 1.00 95.88 161 ARG A C 1
ATOM 1276 O O . ARG A 1 161 ? -0.642 9.487 14.292 1.00 95.88 161 ARG A O 1
ATOM 1283 N N . SER A 1 162 ? -2.790 8.857 14.525 1.00 96.25 162 SER A N 1
ATOM 1284 C CA . SER A 1 162 ? -3.124 9.719 15.673 1.00 96.25 162 SER A CA 1
ATOM 1285 C C . SER A 1 162 ? -3.992 8.972 16.690 1.00 96.25 162 SER A C 1
ATOM 1287 O O . SER A 1 162 ? -4.608 7.962 16.358 1.00 96.25 162 SER A O 1
ATOM 1289 N N . LYS A 1 163 ? -4.067 9.475 17.931 1.00 97.12 163 LYS A N 1
ATOM 1290 C CA . LYS A 1 163 ? -4.920 8.899 18.988 1.00 97.12 163 LYS A CA 1
ATOM 1291 C C . LYS A 1 163 ? -6.408 8.920 18.608 1.00 97.12 163 LYS A C 1
ATOM 1293 O O . LYS A 1 163 ? -7.116 7.948 18.851 1.00 97.12 163 LYS A O 1
ATOM 1298 N N . SER A 1 164 ? -6.864 10.006 17.983 1.00 97.12 164 SER A N 1
ATOM 1299 C CA . SER A 1 164 ? -8.243 10.154 17.494 1.00 97.12 164 SER A CA 1
ATOM 1300 C C . SER A 1 164 ? -8.562 9.123 16.404 1.00 97.12 164 SER A C 1
ATOM 1302 O O . SER A 1 164 ? -9.520 8.354 16.526 1.00 97.12 164 SER A O 1
ATOM 1304 N N . LEU A 1 165 ? -7.693 9.010 15.390 1.00 98.25 165 LEU A N 1
ATOM 1305 C CA . LEU A 1 165 ? -7.846 8.018 14.324 1.00 98.25 165 LEU A CA 1
ATOM 1306 C C . LEU A 1 165 ? -7.736 6.584 14.842 1.00 98.25 165 LEU A C 1
ATOM 1308 O O . LEU A 1 165 ? -8.463 5.721 14.357 1.00 98.25 165 LEU A O 1
ATOM 1312 N N . ASN A 1 166 ? -6.890 6.326 15.844 1.00 98.50 166 ASN A N 1
ATOM 1313 C CA . ASN A 1 166 ? -6.793 5.020 16.491 1.00 98.50 166 ASN A CA 1
ATOM 1314 C C . ASN A 1 166 ? -8.143 4.585 17.067 1.00 98.50 166 ASN A C 1
ATOM 1316 O O . ASN A 1 166 ? -8.616 3.502 16.737 1.00 98.50 166 ASN A O 1
ATOM 1320 N N . ALA A 1 167 ? -8.801 5.448 17.846 1.00 98.12 167 ALA A N 1
ATOM 1321 C CA . ALA A 1 167 ? -10.095 5.138 18.450 1.00 98.12 167 ALA A CA 1
ATOM 1322 C C . ALA A 1 167 ? -11.174 4.840 17.391 1.00 98.12 167 ALA A C 1
ATOM 1324 O O . ALA A 1 167 ? -11.939 3.882 17.523 1.00 98.12 167 ALA A O 1
ATOM 1325 N N . ARG A 1 168 ? -11.221 5.632 16.310 1.00 98.50 168 ARG A N 1
ATOM 1326 C CA . ARG A 1 168 ? -12.182 5.435 15.209 1.00 98.50 168 ARG A CA 1
ATOM 1327 C C . ARG A 1 168 ? -11.896 4.160 14.419 1.00 98.50 168 ARG A C 1
ATOM 1329 O O . ARG A 1 168 ? -12.820 3.392 14.157 1.00 98.50 168 ARG A O 1
ATOM 1336 N N . ALA A 1 169 ? -10.632 3.916 14.084 1.00 98.69 169 ALA A N 1
ATOM 1337 C CA . ALA A 1 169 ? -10.214 2.731 13.350 1.00 98.69 169 ALA A CA 1
ATOM 1338 C C . ALA A 1 169 ? -10.419 1.453 14.172 1.00 98.69 169 ALA A C 1
ATOM 1340 O O . ALA A 1 169 ? -10.896 0.462 13.632 1.00 98.69 169 ALA A O 1
ATOM 1341 N N . LEU A 1 170 ? -10.139 1.489 15.478 1.00 98.69 170 LEU A N 1
ATOM 1342 C CA . LEU A 1 170 ? -10.336 0.358 16.384 1.00 98.69 170 LEU A CA 1
ATOM 1343 C C . LEU A 1 170 ? -11.813 -0.024 16.495 1.00 98.69 170 LEU A C 1
ATOM 1345 O O . LEU A 1 170 ? -12.143 -1.203 16.404 1.00 98.69 170 LEU A O 1
ATOM 1349 N N . LYS A 1 171 ? -12.712 0.959 16.629 1.00 98.69 171 LYS A N 1
ATOM 1350 C CA . LYS A 1 171 ? -14.158 0.699 16.650 1.00 98.69 171 LYS A CA 1
ATOM 1351 C C . LYS A 1 171 ? -14.611 -0.057 15.397 1.00 98.69 171 LYS A C 1
ATOM 1353 O O . LYS A 1 171 ? -15.372 -1.014 15.506 1.00 98.69 171 LYS A O 1
ATOM 1358 N N . LEU A 1 172 ? -14.136 0.357 14.220 1.00 98.75 172 LEU A N 1
ATOM 1359 C CA . LEU A 1 172 ? -14.453 -0.334 12.971 1.00 98.75 172 LEU A CA 1
ATOM 1360 C C . LEU A 1 172 ? -13.759 -1.701 12.880 1.00 98.75 172 LEU A C 1
ATOM 1362 O O . LEU A 1 172 ? -14.396 -2.670 12.484 1.00 98.75 172 LEU A O 1
ATOM 1366 N N . ALA A 1 173 ? -12.496 -1.812 13.293 1.00 98.62 173 ALA A N 1
ATOM 1367 C CA . ALA A 1 173 ? -11.754 -3.072 13.290 1.00 98.62 173 ALA A CA 1
ATOM 1368 C C . ALA A 1 173 ? -12.448 -4.154 14.132 1.00 98.62 173 ALA A C 1
ATOM 1370 O O . ALA A 1 173 ? -12.563 -5.289 13.686 1.00 98.62 173 ALA A O 1
ATOM 1371 N N . LEU A 1 174 ? -12.987 -3.791 15.301 1.00 98.50 174 LEU A N 1
ATOM 1372 C CA . LEU A 1 174 ? -13.773 -4.700 16.145 1.00 98.50 174 LEU A CA 1
ATOM 1373 C C . LEU A 1 174 ? -15.074 -5.160 15.471 1.00 98.50 174 LEU A C 1
ATOM 1375 O O . LEU A 1 174 ? -15.504 -6.288 15.679 1.00 98.50 174 LEU A O 1
ATOM 1379 N N . LYS A 1 175 ? -15.697 -4.300 14.657 1.00 98.25 175 LYS A N 1
ATOM 1380 C CA . LYS A 1 175 ? -16.910 -4.625 13.892 1.00 98.25 175 LYS A CA 1
ATOM 1381 C C . LYS A 1 175 ? -16.615 -5.518 12.681 1.00 98.25 175 LYS A C 1
ATOM 1383 O O . LYS A 1 175 ? -17.450 -6.346 12.330 1.00 98.25 175 LYS A O 1
ATOM 1388 N N . ILE A 1 176 ? -15.463 -5.330 12.035 1.00 98.19 176 ILE A N 1
ATOM 1389 C CA . ILE A 1 176 ? -14.999 -6.185 10.932 1.00 98.19 176 ILE A CA 1
ATOM 1390 C C . ILE A 1 176 ? -14.598 -7.567 11.467 1.00 98.19 176 ILE A C 1
ATOM 1392 O O . ILE A 1 176 ? -14.950 -8.574 10.861 1.00 98.19 176 ILE A O 1
ATOM 1396 N N . GLY A 1 177 ? -13.914 -7.610 12.613 1.00 97.88 177 GLY A N 1
ATOM 1397 C CA . GLY A 1 177 ? -13.367 -8.835 13.190 1.00 97.88 177 GLY A CA 1
ATOM 1398 C C . GLY A 1 177 ? -12.120 -9.347 12.450 1.00 97.88 177 GLY A C 1
ATOM 1399 O O . GLY A 1 177 ? -11.647 -8.708 11.505 1.00 97.88 177 GLY A O 1
ATOM 1400 N N . PRO A 1 178 ? -11.548 -10.481 12.892 1.00 97.25 178 PRO A N 1
ATOM 1401 C CA . PRO A 1 178 ? -10.442 -11.134 12.198 1.00 97.25 178 PRO A CA 1
ATOM 1402 C C . PRO A 1 178 ? -10.852 -11.587 10.791 1.00 97.25 178 PRO A C 1
ATOM 1404 O O . PRO A 1 178 ? -11.926 -12.157 10.605 1.00 97.25 178 PRO A O 1
ATOM 1407 N N . ILE A 1 179 ? -9.992 -11.341 9.802 1.00 96.88 179 ILE A N 1
ATOM 1408 C CA . ILE A 1 179 ? -10.256 -11.681 8.400 1.00 96.88 179 ILE A CA 1
ATOM 1409 C C . ILE A 1 179 ? -9.505 -12.960 8.035 1.00 96.88 179 ILE A C 1
ATOM 1411 O O . ILE A 1 179 ? -8.273 -12.971 7.991 1.00 96.88 179 ILE A O 1
ATOM 1415 N N . GLU A 1 180 ? -10.255 -14.010 7.716 1.00 94.56 180 GLU A N 1
ATOM 1416 C CA . GLU A 1 180 ? -9.727 -15.248 7.142 1.00 94.56 180 GLU A CA 1
ATOM 1417 C C . GLU A 1 180 ? -9.345 -15.031 5.676 1.00 94.56 180 GLU A C 1
ATOM 1419 O O . GLU A 1 180 ? -10.172 -14.617 4.859 1.00 94.56 180 GLU A O 1
ATOM 1424 N N . PHE A 1 181 ? -8.088 -15.306 5.331 1.00 90.44 181 PHE A N 1
ATOM 1425 C CA . PHE A 1 181 ? -7.580 -15.130 3.966 1.00 90.44 181 PHE A CA 1
ATOM 1426 C C . PHE A 1 181 ? -6.723 -16.288 3.456 1.00 90.44 181 PHE A C 1
ATOM 1428 O O . PHE A 1 181 ? -6.491 -16.382 2.250 1.00 90.44 181 PHE A O 1
ATOM 1435 N N . ASP A 1 182 ? -6.254 -17.157 4.350 1.00 89.12 182 ASP A N 1
ATOM 1436 C CA . ASP A 1 182 ? -5.509 -18.354 3.994 1.00 89.12 182 ASP A CA 1
ATOM 1437 C C . ASP A 1 182 ? -6.423 -19.581 4.121 1.00 89.12 182 ASP A C 1
ATOM 1439 O O . ASP A 1 182 ? -6.693 -20.031 5.235 1.00 89.12 182 ASP A O 1
ATOM 1443 N N . PRO A 1 183 ? -6.875 -20.173 3.003 1.00 81.81 183 PRO A N 1
ATOM 1444 C CA . PRO A 1 183 ? -7.711 -21.368 3.047 1.00 81.81 183 PRO A CA 1
ATOM 1445 C C . PRO A 1 183 ? -6.967 -22.596 3.596 1.00 81.81 183 PRO A C 1
ATOM 1447 O O . PRO A 1 183 ? -7.607 -23.596 3.907 1.00 81.81 183 PRO A O 1
ATOM 1450 N N . THR A 1 184 ? -5.631 -22.556 3.707 1.00 88.06 184 THR A N 1
ATOM 1451 C CA . THR A 1 184 ? -4.837 -23.654 4.279 1.00 88.06 184 THR A CA 1
ATOM 1452 C C . THR A 1 184 ? -4.732 -23.594 5.803 1.00 88.06 184 THR A C 1
ATOM 1454 O O . THR A 1 184 ? -4.283 -24.570 6.405 1.00 88.06 184 THR A O 1
ATOM 1457 N N . GLY A 1 185 ? -5.132 -22.476 6.422 1.00 84.69 185 GLY A N 1
ATOM 1458 C CA . GLY A 1 185 ? -5.078 -22.270 7.872 1.00 84.69 185 GLY A CA 1
ATOM 1459 C C . GLY A 1 185 ? -3.663 -22.230 8.457 1.00 84.69 185 GLY A C 1
ATOM 1460 O O . GLY A 1 185 ? -3.495 -22.415 9.660 1.00 84.69 185 GLY A O 1
ATOM 1461 N N . LYS A 1 186 ? -2.628 -22.038 7.628 1.00 89.56 186 LYS A N 1
ATOM 1462 C CA . LYS A 1 186 ? -1.236 -21.913 8.087 1.00 89.56 186 LYS A CA 1
ATOM 1463 C C . LYS A 1 186 ? -0.925 -20.502 8.564 1.00 89.56 186 LYS A C 1
ATOM 1465 O O . LYS A 1 186 ? -0.022 -20.321 9.379 1.00 89.56 186 LYS A O 1
ATOM 1470 N N . CYS A 1 187 ? -1.620 -19.510 8.020 1.00 88.56 187 CYS A N 1
ATOM 1471 C CA . CYS A 1 187 ? -1.536 -18.129 8.459 1.00 88.56 187 CYS A CA 1
ATOM 1472 C C . CYS A 1 187 ? -2.662 -17.803 9.436 1.00 88.56 187 CYS A C 1
ATOM 1474 O O . CYS A 1 187 ? -3.823 -18.107 9.174 1.00 88.56 187 CYS A O 1
ATOM 1476 N N . ASP A 1 188 ? -2.307 -17.117 10.523 1.00 92.75 188 ASP A N 1
ATOM 1477 C CA . ASP A 1 188 ? -3.299 -16.541 11.421 1.00 92.75 188 ASP A CA 1
ATOM 1478 C C . ASP A 1 188 ? -4.179 -15.524 10.673 1.00 92.75 188 ASP A C 1
ATOM 1480 O O . ASP A 1 188 ? -3.680 -14.796 9.801 1.00 92.75 188 ASP A O 1
ATOM 1484 N N . PRO A 1 189 ? -5.462 -15.401 11.051 1.00 94.56 189 PRO A N 1
ATOM 1485 C CA . PRO A 1 189 ? -6.364 -14.425 10.458 1.00 94.56 189 PRO A CA 1
ATOM 1486 C C . PRO A 1 189 ? -5.845 -13.008 10.680 1.00 94.56 189 PRO A C 1
ATOM 1488 O O . PRO A 1 189 ? -5.258 -12.685 11.722 1.00 94.56 189 PRO A O 1
ATOM 1491 N N . PHE A 1 190 ? -6.095 -12.122 9.718 1.00 96.44 190 PHE A N 1
ATOM 1492 C CA . PHE A 1 190 ? -5.641 -10.749 9.851 1.00 96.44 190 PHE A CA 1
ATOM 1493 C C . PHE A 1 190 ? -6.556 -9.967 10.797 1.00 96.44 190 PHE A C 1
ATOM 1495 O O . PHE A 1 190 ? -7.689 -9.627 10.458 1.00 96.44 190 PHE A O 1
ATOM 1502 N N . ASP A 1 191 ? -6.044 -9.675 11.991 1.00 96.94 191 ASP A N 1
ATOM 1503 C CA . ASP A 1 191 ? -6.755 -8.947 13.038 1.00 96.94 191 ASP A CA 1
ATOM 1504 C C . ASP A 1 191 ? -6.165 -7.538 13.221 1.00 96.94 191 ASP A C 1
ATOM 1506 O O . ASP A 1 191 ? -5.111 -7.325 13.835 1.00 96.94 191 ASP A O 1
ATOM 1510 N N . VAL A 1 192 ? -6.865 -6.544 12.672 1.00 97.88 192 VAL A N 1
ATOM 1511 C CA . VAL A 1 192 ? -6.472 -5.131 12.781 1.00 97.88 192 VAL A CA 1
ATOM 1512 C C . VAL A 1 192 ? -6.574 -4.634 14.223 1.00 97.88 192 VAL A C 1
ATOM 1514 O O . VAL A 1 192 ? -5.752 -3.815 14.639 1.00 97.88 192 VAL A O 1
ATOM 1517 N N . ALA A 1 193 ? -7.529 -5.134 15.014 1.00 98.12 193 ALA A N 1
ATOM 1518 C CA . ALA A 1 193 ? -7.707 -4.694 16.392 1.00 98.12 193 ALA A CA 1
ATOM 1519 C C . ALA A 1 193 ? -6.466 -5.035 17.229 1.00 98.12 193 ALA A C 1
ATOM 1521 O O . ALA A 1 193 ? -5.943 -4.145 17.901 1.00 98.12 193 ALA A O 1
ATOM 1522 N N . LYS A 1 194 ? -5.901 -6.246 17.078 1.00 97.00 194 LYS A N 1
ATOM 1523 C CA . LYS A 1 194 ? -4.630 -6.633 17.732 1.00 97.00 194 LYS A CA 1
ATOM 1524 C C . LYS A 1 194 ? -3.490 -5.654 17.444 1.00 97.00 194 LYS A C 1
ATOM 1526 O O . LYS A 1 194 ? -2.707 -5.332 18.338 1.00 97.00 194 LYS A O 1
ATOM 1531 N N . ASN A 1 195 ? -3.398 -5.153 16.212 1.00 95.19 195 ASN A N 1
ATOM 1532 C CA . ASN A 1 195 ? -2.373 -4.184 15.827 1.00 95.19 195 ASN A CA 1
ATOM 1533 C C . ASN A 1 195 ? -2.605 -2.818 16.495 1.00 95.19 195 ASN A C 1
ATOM 1535 O O . ASN A 1 195 ? -1.670 -2.220 17.038 1.00 95.19 195 ASN A O 1
ATOM 1539 N N . LEU A 1 196 ? -3.855 -2.346 16.491 1.00 97.81 196 LEU A N 1
ATOM 1540 C CA . LEU A 1 196 ? -4.246 -1.043 17.035 1.00 97.81 196 LEU A CA 1
ATOM 1541 C C . LEU A 1 196 ? -4.241 -0.984 18.568 1.00 97.81 196 LEU A C 1
ATOM 1543 O O . LEU A 1 196 ? -4.121 0.111 19.113 1.00 97.81 196 LEU A O 1
ATOM 1547 N N . THR A 1 197 ? -4.314 -2.131 19.250 1.00 97.50 197 THR A N 1
ATOM 1548 C CA . THR A 1 197 ? -4.217 -2.255 20.717 1.00 97.50 197 THR A CA 1
ATOM 1549 C C . THR A 1 197 ? -2.892 -2.848 21.199 1.00 97.50 197 THR A C 1
ATOM 1551 O O . THR A 1 197 ? -2.775 -3.213 22.371 1.00 97.50 197 THR A O 1
ATOM 1554 N N . SER A 1 198 ? -1.901 -2.980 20.315 1.00 97.06 198 SER A N 1
ATOM 1555 C CA . SER A 1 198 ? -0.567 -3.475 20.671 1.00 97.06 198 SER A CA 1
ATOM 1556 C C . SER A 1 198 ? 0.109 -2.590 21.726 1.00 97.06 198 SER A C 1
ATOM 1558 O O . SER A 1 198 ? -0.176 -1.394 21.824 1.00 97.06 198 SER A O 1
ATOM 1560 N N . ASP A 1 199 ? 1.064 -3.140 22.480 1.00 97.31 199 ASP A N 1
ATOM 1561 C CA . ASP A 1 199 ? 1.827 -2.366 23.475 1.00 97.31 199 ASP A CA 1
ATOM 1562 C C . ASP A 1 199 ? 2.548 -1.172 22.844 1.00 97.31 199 ASP A C 1
ATOM 1564 O O . ASP A 1 199 ? 2.643 -0.096 23.437 1.00 97.31 199 ASP A O 1
ATOM 1568 N N . TYR A 1 200 ? 2.994 -1.327 21.594 1.00 96.38 200 TYR A N 1
ATOM 1569 C CA . TYR A 1 200 ? 3.533 -0.225 20.809 1.00 96.38 200 TYR A CA 1
ATOM 1570 C C . TYR A 1 200 ? 2.494 0.882 20.587 1.00 96.38 200 TYR A C 1
ATOM 1572 O O . TYR A 1 200 ? 2.806 2.052 20.811 1.00 96.38 200 TYR A O 1
ATOM 1580 N N . ALA A 1 201 ? 1.270 0.541 20.169 1.00 95.56 201 ALA A N 1
ATOM 1581 C CA . ALA A 1 201 ? 0.203 1.517 19.952 1.00 95.56 201 ALA A CA 1
ATOM 1582 C C . ALA A 1 201 ? -0.202 2.220 21.258 1.00 95.56 201 ALA A C 1
ATOM 1584 O O . ALA A 1 201 ? -0.281 3.450 21.288 1.00 95.56 201 ALA A O 1
ATOM 1585 N N . LYS A 1 202 ? -0.357 1.462 22.352 1.00 95.38 202 LYS A N 1
ATOM 1586 C CA . LYS A 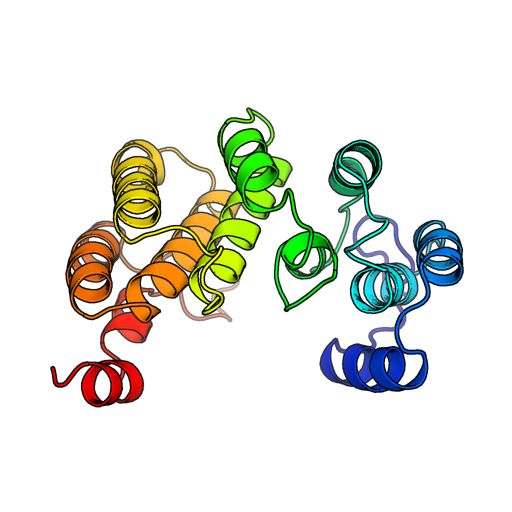1 202 ? -0.655 2.002 23.688 1.00 95.38 202 LYS A CA 1
ATOM 1587 C C . LYS A 1 202 ? 0.411 2.987 24.149 1.00 95.38 202 LYS A C 1
ATOM 1589 O O . LYS A 1 202 ? 0.102 4.133 24.468 1.00 95.38 202 LYS A O 1
ATOM 1594 N N . LYS A 1 203 ? 1.687 2.594 24.063 1.00 96.75 203 LYS A N 1
ATOM 1595 C CA . LYS A 1 203 ? 2.824 3.466 24.385 1.00 96.75 203 LYS A CA 1
ATOM 1596 C C . LYS A 1 203 ? 2.869 4.706 23.492 1.00 96.75 203 LYS A C 1
ATOM 1598 O O . LYS A 1 203 ? 3.127 5.800 23.982 1.00 96.75 203 LYS A O 1
ATOM 1603 N N . LYS A 1 204 ? 2.630 4.551 22.186 1.00 94.75 204 LYS A N 1
ATOM 1604 C CA . LYS A 1 204 ? 2.664 5.652 21.212 1.00 94.75 204 LYS A CA 1
ATOM 1605 C C . LYS A 1 204 ? 1.606 6.719 21.500 1.00 94.75 204 LYS A C 1
ATOM 1607 O O . LYS A 1 204 ? 1.870 7.895 21.260 1.00 94.75 204 LYS A O 1
ATOM 1612 N N . PHE A 1 205 ? 0.427 6.320 21.972 1.00 94.75 205 PHE A N 1
ATOM 1613 C CA . PHE A 1 205 ? -0.720 7.217 22.145 1.00 94.75 205 PHE A CA 1
ATOM 1614 C C . PHE A 1 205 ? -1.083 7.525 23.604 1.00 94.75 205 PHE A C 1
ATOM 1616 O O . PHE A 1 205 ? -2.008 8.308 23.835 1.00 94.75 205 PHE A O 1
ATOM 1623 N N . GLY A 1 206 ? -0.376 6.944 24.579 1.00 90.88 206 GLY A N 1
ATOM 1624 C CA . GLY A 1 206 ? -0.713 7.076 25.998 1.00 90.88 206 GLY A CA 1
ATOM 1625 C C . GLY A 1 206 ? -2.137 6.585 26.268 1.00 90.88 206 GLY A C 1
ATOM 1626 O O . GLY A 1 206 ? -2.988 7.374 26.694 1.00 90.88 206 GLY A O 1
ATOM 1627 N N . LEU A 1 207 ? -2.404 5.333 25.884 1.00 84.75 207 LEU A N 1
ATOM 1628 C CA . LEU A 1 207 ? -3.654 4.601 26.126 1.00 84.75 207 LEU A CA 1
ATOM 1629 C C . LEU A 1 207 ? -3.471 3.575 27.242 1.00 84.75 207 LEU A C 1
ATOM 1631 O O . LEU A 1 207 ? -2.348 3.029 27.343 1.00 84.75 207 LEU A O 1
#

Sequence (207 aa):
AEKSGGLRSYGIGLTKLRKFAKSIKRDAKLARDLWDSDVYEMKIISLLVDDPKTFTIERAETQVEQLHGGYLEHVFSTCDATLAKTPFVVELAERWIGSKDPVRRRCGYGLVYEISKDKRKSAPDEEYFLKHIERIEKSYAKEPTAVLMAMAGALQGIGMRSKSLNARALKLALKIGPIEFDPTGKCDPFDVAKNLTSDYAKKKFGL

pLDDT: mean 94.74, std 7.32, range [49.84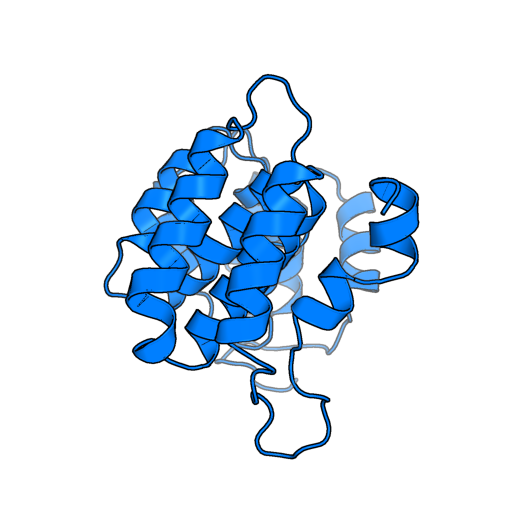, 98.81]